Protein AF-A0AAV2PAZ0-F1 (afdb_monomer_lite)

Organism: NCBI:txid488582

Foldseek 3Di:
DDFQAQLPPRHTPVRADDFWKAWLQLGIHGPVCVVVCCQADPPQRDGRTDIDTPDPPPPPPPCPPPNDPVVVVVVVVSVVSSVVVVVVSVVVVVVVVVVVVVVVVVVVVVVVVVVVVVVVVVVVVVVVVVVVVVVVVVVVVVVPDDPDDDDDDDDDDDDDPPDPPPDDPPVVVVVVVPPDPPPPVVVVVVVVVVVVVVVVVPDDPPDRDPSDGDPPDDD

Secondary structure (DSSP, 8-state):
----B-TTT--BTTTSPSPEEEETTS-EE-HHHHTTTTTB-TTT--BS--EEEEPSS-------TTS-HHHHHHHHHHHHHHHHHHHHHHHHHHHHHHHHHHHHHHHHHHHHHHHHHHHHHHHHHHHHHHHHHHHHHHHHHHHTS----------------------SSHHHHHHTT-----HHHHHHHHHHHHHHHHHTT------PPP---------

pLDDT: mean 70.79, std 22.1, range [30.23, 97.56]

Sequence (219 aa):
MDIVICNKCFIPMNRGKRPFNVTQCGHVFCPSCIQQVEEQCFQCKCNNPGHLPLEEPLMPKMISLLTPFSEILELLLNVEISRDNQMKITIQRFRILDNKYEMLKKHYLIGRRNIKILLDKYTILKTVKKKLDEELKQLQQMQKTPQSTSNAPMSSGSISLNSRYSSGNSLLHHLKFFNLNLSNTTDAMIAHAIHQSKETAKVDDSGSPKSIKFFFTSK

Structure (mmCIF, N/CA/C/O backbone):
data_AF-A0AAV2PAZ0-F1
#
_entry.id   AF-A0AAV2PAZ0-F1
#
loop_
_atom_site.group_PDB
_atom_site.id
_atom_site.type_symbol
_atom_site.label_atom_id
_atom_site.label_alt_id
_atom_site.label_comp_id
_atom_site.label_asym_id
_atom_site.label_entity_id
_atom_site.label_seq_id
_atom_site.pdbx_PDB_ins_code
_atom_site.Cartn_x
_atom_site.Cartn_y
_atom_site.Cartn_z
_atom_site.occupancy
_atom_site.B_iso_or_equiv
_atom_site.auth_seq_id
_atom_site.auth_comp_id
_atom_site.auth_asym_id
_atom_site.auth_atom_id
_atom_site.pdbx_PDB_model_num
ATOM 1 N N . MET A 1 1 ? -18.404 -5.311 4.773 1.00 43.91 1 MET A N 1
ATOM 2 C CA . MET A 1 1 ? -17.640 -5.321 6.033 1.00 43.91 1 MET A CA 1
ATOM 3 C C . MET A 1 1 ? -16.292 -4.708 5.756 1.00 43.91 1 MET A C 1
ATOM 5 O O . MET A 1 1 ? -15.597 -5.153 4.847 1.00 43.91 1 MET A O 1
ATOM 9 N N . ASP A 1 2 ? -16.035 -3.611 6.452 1.00 51.50 2 ASP A N 1
ATOM 10 C CA . ASP A 1 2 ? -14.965 -2.666 6.182 1.00 51.50 2 ASP A CA 1
ATOM 11 C C . ASP A 1 2 ? -13.586 -3.313 6.237 1.00 51.50 2 ASP A C 1
ATOM 13 O O . ASP A 1 2 ? -13.326 -4.245 6.998 1.00 51.50 2 ASP A O 1
ATOM 17 N N . ILE A 1 3 ? -12.707 -2.838 5.358 1.00 69.81 3 ILE A N 1
ATOM 18 C CA . ILE A 1 3 ? -11.374 -3.386 5.130 1.00 69.81 3 ILE A CA 1
ATOM 19 C C . ILE A 1 3 ? -10.517 -3.057 6.354 1.00 69.81 3 ILE A C 1
ATOM 21 O O . ILE A 1 3 ? -9.791 -2.068 6.378 1.00 69.81 3 ILE A O 1
ATOM 25 N N . VAL A 1 4 ? -10.603 -3.893 7.384 1.00 76.56 4 VAL A N 1
ATOM 26 C CA . VAL A 1 4 ? -9.684 -3.851 8.517 1.00 76.56 4 VAL A CA 1
ATOM 27 C C . VAL A 1 4 ? -8.280 -4.141 7.983 1.00 76.56 4 VAL A C 1
ATOM 29 O O . VAL A 1 4 ? -8.051 -5.130 7.279 1.00 76.56 4 VAL A O 1
ATOM 32 N N . ILE A 1 5 ? -7.333 -3.253 8.271 1.00 86.25 5 ILE A N 1
ATOM 33 C CA . ILE A 1 5 ? -5.939 -3.363 7.833 1.00 86.25 5 ILE A CA 1
ATOM 34 C C . ILE A 1 5 ? -5.016 -3.439 9.040 1.00 86.25 5 ILE A C 1
ATOM 36 O O . ILE A 1 5 ? -5.312 -2.913 10.103 1.00 86.25 5 ILE A O 1
ATOM 40 N N . CYS A 1 6 ? -3.866 -4.085 8.875 1.00 89.00 6 CYS A N 1
ATOM 41 C CA . CYS A 1 6 ? -2.835 -4.067 9.901 1.00 89.00 6 CYS A CA 1
ATOM 42 C C . CYS A 1 6 ? -2.214 -2.668 9.970 1.00 89.00 6 CYS A C 1
ATOM 44 O O . CYS A 1 6 ? -1.639 -2.195 8.995 1.00 89.00 6 CYS A O 1
ATOM 46 N N . ASN A 1 7 ? -2.229 -2.037 11.134 1.00 88.81 7 ASN A N 1
ATOM 47 C CA . ASN A 1 7 ? -1.677 -0.711 11.371 1.00 88.81 7 ASN A CA 1
ATOM 48 C C . ASN A 1 7 ? -0.138 -0.690 11.321 1.00 88.81 7 ASN A C 1
ATOM 50 O O . ASN A 1 7 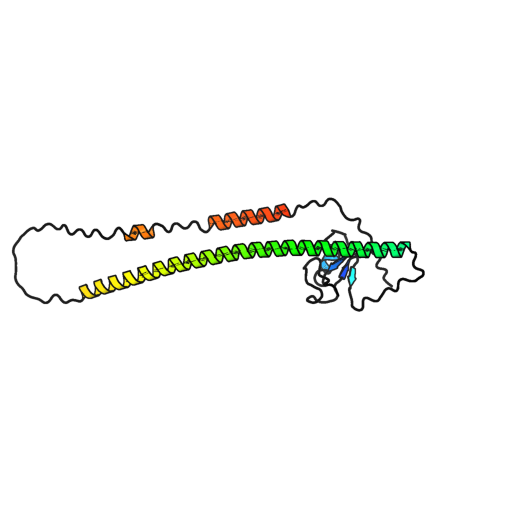? 0.449 0.383 11.385 1.00 88.81 7 ASN A O 1
ATOM 54 N N . LYS A 1 8 ? 0.542 -1.840 11.205 1.00 88.88 8 LYS A N 1
ATOM 55 C CA . LYS A 1 8 ? 2.001 -1.904 11.007 1.00 88.88 8 LYS A CA 1
ATOM 56 C C . LYS A 1 8 ? 2.400 -2.178 9.559 1.00 88.88 8 LYS A C 1
ATOM 58 O O . LYS A 1 8 ? 3.133 -1.401 8.963 1.00 88.88 8 LYS A O 1
ATOM 63 N N . CYS A 1 9 ? 1.965 -3.309 9.005 1.00 88.81 9 CYS A N 1
ATOM 64 C CA . CYS A 1 9 ? 2.371 -3.746 7.663 1.00 88.81 9 CYS A CA 1
ATOM 65 C C . CYS A 1 9 ? 1.321 -3.459 6.582 1.00 88.81 9 CYS A C 1
ATOM 67 O O . CYS A 1 9 ? 1.552 -3.738 5.408 1.00 88.81 9 CYS A O 1
ATOM 69 N N . PHE A 1 10 ? 0.167 -2.907 6.964 1.00 84.62 10 PHE A N 1
ATOM 70 C CA . PHE A 1 10 ? -0.907 -2.488 6.063 1.00 84.62 10 PHE A CA 1
ATOM 71 C C . PHE A 1 10 ? -1.506 -3.608 5.202 1.00 84.62 10 PHE A C 1
ATOM 73 O O . PHE A 1 10 ? -2.179 -3.330 4.200 1.00 84.62 10 PHE A O 1
ATOM 80 N N . ILE A 1 11 ? -1.285 -4.871 5.583 1.00 87.38 11 ILE A N 1
ATOM 81 C CA . ILE A 1 11 ? -1.940 -6.018 4.957 1.00 87.38 11 ILE A CA 1
ATOM 82 C C . ILE A 1 11 ? -3.432 -5.999 5.326 1.00 87.38 11 ILE A C 1
ATOM 84 O O . ILE A 1 11 ? -3.754 -5.850 6.509 1.00 87.38 11 ILE A O 1
ATOM 88 N N . PRO A 1 12 ? -4.347 -6.087 4.347 1.00 84.12 12 PRO A N 1
ATOM 89 C CA . PRO A 1 12 ? -5.774 -6.122 4.629 1.00 84.12 12 PRO A CA 1
ATOM 90 C C . PRO A 1 12 ? -6.197 -7.497 5.148 1.00 84.12 12 PRO A C 1
ATOM 92 O O . PRO A 1 12 ? -5.606 -8.519 4.790 1.00 84.12 12 PRO A O 1
ATOM 95 N N . MET A 1 13 ? -7.244 -7.528 5.968 1.00 78.94 13 MET A N 1
ATOM 96 C CA . MET A 1 13 ? -7.748 -8.741 6.622 1.00 78.94 13 MET A CA 1
ATOM 97 C C . MET A 1 13 ? -8.247 -9.813 5.643 1.00 78.94 13 MET A C 1
ATOM 99 O O . MET A 1 13 ? -8.267 -10.991 5.983 1.00 78.94 13 MET A O 1
ATOM 103 N N . ASN A 1 14 ? -8.592 -9.433 4.408 1.00 75.62 14 ASN A N 1
ATOM 104 C CA . ASN A 1 14 ? -8.953 -10.367 3.335 1.00 75.62 14 ASN A CA 1
ATOM 105 C C . ASN A 1 14 ? -7.746 -11.025 2.637 1.00 75.62 14 ASN A C 1
ATOM 107 O O . ASN A 1 14 ? -7.930 -11.988 1.902 1.00 75.62 14 ASN A O 1
ATOM 111 N N . ARG A 1 15 ? -6.525 -10.510 2.832 1.00 75.94 15 ARG A N 1
ATOM 112 C CA . ARG A 1 15 ? -5.283 -11.086 2.279 1.00 75.94 15 ARG A CA 1
ATOM 113 C C . ARG A 1 15 ? -4.350 -11.639 3.355 1.00 75.94 15 ARG A C 1
ATOM 115 O O . ARG A 1 15 ? -3.465 -12.426 3.041 1.00 75.94 15 ARG A O 1
ATOM 122 N N . GLY A 1 16 ? -4.490 -11.184 4.598 1.00 68.62 16 GLY A N 1
ATOM 123 C CA . GLY A 1 16 ? -3.673 -11.631 5.721 1.00 68.62 16 GLY A CA 1
ATOM 124 C C . GLY A 1 16 ? -4.192 -12.917 6.363 1.00 68.62 16 GLY A C 1
ATOM 125 O O . GLY A 1 16 ? -5.376 -13.235 6.277 1.00 68.62 16 GLY A O 1
ATOM 126 N N . LYS A 1 17 ? -3.304 -13.632 7.066 1.00 77.19 17 LYS A N 1
ATOM 127 C CA . LYS A 1 17 ? -3.717 -14.711 7.974 1.00 77.19 17 LYS A CA 1
ATOM 128 C C . LYS A 1 17 ? -4.596 -14.117 9.081 1.00 77.19 17 LYS A C 1
ATOM 130 O O . LYS A 1 17 ? -4.250 -13.078 9.642 1.00 77.19 17 LYS A O 1
ATOM 135 N N . ARG A 1 18 ? -5.731 -14.755 9.353 1.00 80.56 18 ARG A N 1
ATOM 136 C CA . ARG A 1 18 ? -6.636 -14.434 10.466 1.00 80.56 18 ARG A CA 1
ATOM 137 C C . ARG A 1 18 ? -6.218 -15.208 11.735 1.00 80.56 18 ARG A C 1
ATOM 139 O O . ARG A 1 18 ? -5.515 -16.209 11.590 1.00 80.56 18 ARG A O 1
ATOM 146 N N . PRO A 1 19 ? -6.654 -14.777 12.933 1.00 86.38 19 PRO A N 1
ATOM 147 C CA . PRO A 1 19 ? -7.390 -13.539 13.215 1.00 86.38 19 PRO A CA 1
ATOM 148 C C . PRO A 1 19 ? -6.470 -12.312 13.266 1.00 86.38 19 PRO A C 1
ATOM 150 O O . PRO A 1 19 ? -5.289 -12.403 13.588 1.00 86.38 19 PRO A O 1
ATOM 153 N N . PHE A 1 20 ? -7.002 -11.140 12.924 1.00 89.69 20 PHE A N 1
ATOM 154 C CA . PHE A 1 20 ? -6.314 -9.881 13.238 1.00 89.69 20 PHE A CA 1
ATOM 155 C C . PHE A 1 20 ? -6.550 -9.566 14.712 1.00 89.69 20 PHE A C 1
ATOM 157 O O . PHE A 1 20 ? -7.521 -10.042 15.271 1.00 89.69 20 PHE A O 1
ATOM 164 N N . ASN A 1 21 ? -5.698 -8.773 15.347 1.00 89.56 21 ASN A N 1
ATOM 165 C CA . ASN A 1 21 ? -5.829 -8.425 16.759 1.00 89.56 21 ASN A CA 1
ATOM 166 C C . ASN A 1 21 ? -6.029 -6.923 16.910 1.00 89.56 21 ASN A C 1
ATOM 168 O O . ASN A 1 21 ? -5.275 -6.154 16.316 1.00 89.56 21 ASN A O 1
ATOM 172 N N . VAL A 1 22 ? -7.007 -6.504 17.707 1.00 88.00 22 VAL A N 1
ATOM 173 C CA . VAL A 1 22 ? -7.180 -5.106 18.115 1.00 88.00 22 VAL A CA 1
ATOM 174 C C . VAL A 1 22 ? -6.575 -4.904 19.497 1.00 88.00 22 VAL A C 1
ATOM 176 O O . VAL A 1 22 ? -6.799 -5.702 20.402 1.00 88.00 22 VAL A O 1
ATOM 179 N N . THR A 1 23 ? -5.783 -3.853 19.669 1.00 88.69 23 THR A N 1
ATOM 180 C CA . THR A 1 23 ? -5.206 -3.497 20.966 1.00 88.69 23 THR A CA 1
ATOM 181 C C . THR A 1 23 ? -6.161 -2.663 21.817 1.00 88.69 23 THR A C 1
ATOM 183 O O . THR A 1 23 ? -7.080 -2.030 21.302 1.00 88.69 23 THR A O 1
ATOM 186 N N . GLN A 1 24 ? -5.865 -2.539 23.114 1.00 83.12 24 GLN A N 1
ATOM 187 C CA . GLN A 1 24 ? -6.510 -1.581 24.023 1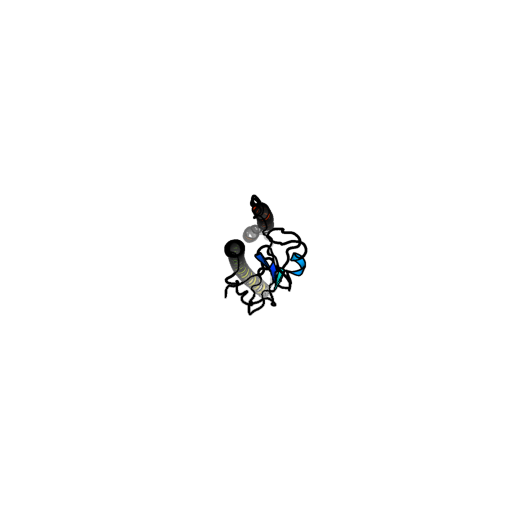.00 83.12 24 GLN A CA 1
ATOM 188 C C . GLN A 1 24 ? -6.336 -0.122 23.591 1.00 83.12 24 GLN A C 1
ATOM 190 O O . GLN A 1 24 ? -6.952 0.760 24.151 1.00 83.12 24 GLN A O 1
ATOM 195 N N . CYS A 1 25 ? -5.471 0.193 22.636 1.00 82.44 25 CYS A N 1
ATOM 196 C CA . CYS A 1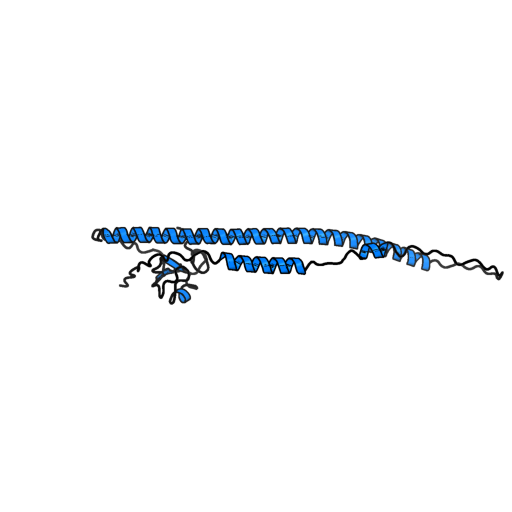 25 ? -5.397 1.547 22.093 1.00 82.44 25 CYS A CA 1
ATOM 197 C C . CYS A 1 25 ? -6.150 1.694 20.762 1.00 82.44 25 CYS A C 1
ATOM 199 O O . CYS A 1 25 ? -5.969 2.695 20.077 1.00 82.44 25 CYS A O 1
ATOM 201 N N . GLY A 1 26 ? -6.965 0.703 20.380 1.00 81.56 26 GLY A N 1
ATOM 202 C CA . GLY A 1 26 ? -7.795 0.727 19.171 1.00 81.56 26 GLY A CA 1
ATOM 203 C C . GLY A 1 26 ? -7.031 0.489 17.862 1.00 81.56 26 GLY A C 1
ATOM 204 O O . GLY A 1 26 ? -7.588 0.658 16.776 1.00 81.56 26 GLY A O 1
ATOM 205 N N . HIS A 1 27 ? -5.756 0.095 17.929 1.00 87.69 27 HIS A N 1
ATOM 206 C CA . HIS A 1 27 ? -4.946 -0.191 16.745 1.00 87.69 27 HIS A CA 1
ATOM 207 C C . HIS A 1 27 ? -5.016 -1.673 16.391 1.00 87.69 27 HIS A C 1
ATOM 209 O O . HIS A 1 27 ? -4.965 -2.533 17.267 1.00 87.69 27 HIS A O 1
ATOM 215 N N . VAL A 1 28 ? -5.114 -1.981 15.099 1.00 90.00 28 VAL A N 1
ATOM 216 C CA . VAL A 1 28 ? -5.283 -3.356 14.627 1.00 90.00 28 VAL A CA 1
ATOM 217 C C . VAL A 1 28 ? -3.976 -3.894 14.053 1.00 90.00 2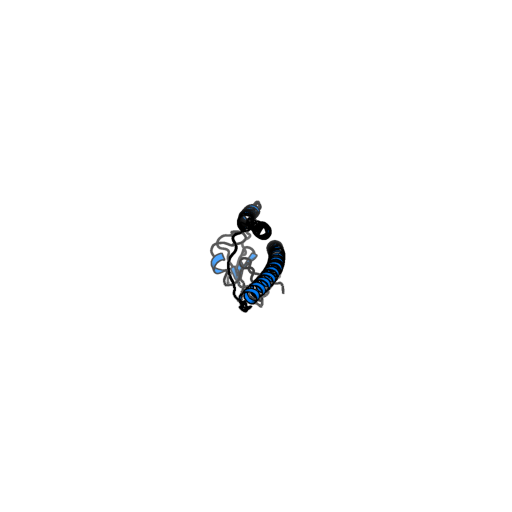8 VAL A C 1
ATOM 219 O O . VAL A 1 28 ? -3.258 -3.187 13.357 1.00 90.00 28 VAL A O 1
ATOM 222 N N . PHE A 1 29 ? -3.642 -5.157 14.299 1.00 91.06 29 PHE A N 1
ATOM 223 C CA . PHE A 1 29 ? -2.425 -5.788 13.792 1.00 91.06 29 PHE A CA 1
ATOM 224 C C . PHE A 1 29 ? -2.703 -7.198 13.272 1.00 91.06 29 PHE A C 1
ATOM 226 O O . PHE A 1 29 ? -3.511 -7.935 13.827 1.00 91.06 29 PHE A O 1
ATOM 233 N N . CYS A 1 30 ? -2.021 -7.597 12.198 1.00 90.88 30 CYS A N 1
ATOM 234 C CA . CYS A 1 30 ? -2.068 -8.982 11.728 1.00 90.88 30 CYS A CA 1
ATOM 235 C C . CYS A 1 30 ? -1.271 -9.910 12.671 1.00 90.88 30 CYS A C 1
ATOM 237 O O . CYS A 1 30 ? -0.428 -9.415 13.432 1.00 90.88 30 CYS A O 1
ATOM 239 N N . PRO A 1 31 ? -1.442 -11.244 12.578 1.00 90.06 31 PRO A N 1
ATOM 240 C CA . PRO A 1 31 ? -0.711 -12.208 13.409 1.00 90.06 31 PRO A CA 1
ATOM 241 C C . PRO A 1 31 ? 0.809 -12.043 13.375 1.00 90.06 31 PRO A C 1
ATOM 243 O O . PRO A 1 31 ? 1.485 -12.207 14.379 1.00 90.06 31 PRO A O 1
ATOM 246 N N . SER A 1 32 ? 1.371 -11.666 12.226 1.00 90.38 32 SER A N 1
ATOM 247 C CA . SER A 1 32 ? 2.819 -11.469 12.094 1.00 90.38 32 SER A CA 1
ATOM 248 C C . SER A 1 32 ? 3.321 -10.193 12.774 1.00 90.38 32 SER A C 1
ATOM 250 O O . SER A 1 32 ? 4.513 -10.051 13.015 1.00 90.38 32 SER A O 1
ATOM 252 N N . CYS A 1 33 ? 2.437 -9.227 13.026 1.00 90.44 33 CYS A N 1
ATOM 253 C CA . CYS A 1 33 ? 2.805 -7.945 13.617 1.00 90.44 33 CYS A CA 1
ATOM 254 C C . CYS A 1 33 ? 2.509 -7.878 15.115 1.00 90.44 33 CYS A C 1
ATOM 256 O O . CYS A 1 33 ? 3.202 -7.123 15.792 1.00 90.44 33 CYS A O 1
ATOM 258 N N . ILE A 1 34 ? 1.529 -8.642 15.621 1.00 89.94 34 ILE A N 1
ATOM 259 C CA . ILE A 1 34 ? 1.081 -8.552 17.019 1.00 89.94 34 ILE A CA 1
ATOM 260 C C . ILE A 1 34 ? 2.174 -8.936 18.022 1.00 89.94 34 ILE A C 1
ATOM 262 O O . ILE A 1 34 ? 2.316 -8.247 19.021 1.00 89.94 34 ILE A O 1
ATOM 266 N N . GLN A 1 35 ? 3.025 -9.918 17.700 1.00 85.00 35 GLN A N 1
ATOM 267 C CA . GLN A 1 35 ? 4.141 -10.330 18.569 1.00 85.00 35 GLN A CA 1
ATOM 268 C C . GLN A 1 35 ? 5.073 -9.167 18.929 1.00 85.00 35 GLN A C 1
ATOM 270 O O . GLN A 1 35 ? 5.626 -9.119 20.014 1.00 85.00 35 GLN A O 1
ATOM 275 N N . GLN A 1 36 ? 5.237 -8.197 18.025 1.00 83.81 36 GLN A N 1
ATOM 276 C CA . GLN A 1 36 ? 6.103 -7.043 18.277 1.00 83.81 36 GLN A CA 1
ATOM 277 C C . GLN A 1 36 ? 5.349 -5.875 18.942 1.00 83.81 36 GLN A C 1
ATOM 279 O O . GLN A 1 36 ? 5.958 -4.874 19.294 1.00 83.81 36 GLN A O 1
ATOM 284 N N . VAL A 1 37 ? 4.020 -5.964 19.051 1.00 83.94 37 VAL A N 1
ATOM 285 C CA . VAL A 1 37 ? 3.159 -4.968 19.709 1.00 83.94 37 VAL A CA 1
ATOM 286 C C . VAL A 1 37 ? 3.021 -5.247 21.202 1.00 83.94 37 VAL A C 1
ATOM 288 O O . VAL A 1 37 ? 2.681 -4.324 21.937 1.00 83.94 37 VAL A O 1
ATOM 291 N N . GLU A 1 38 ? 3.292 -6.481 21.641 1.00 79.62 38 GLU A N 1
ATOM 292 C CA . GLU A 1 38 ? 3.200 -6.896 23.046 1.00 79.62 38 GLU A CA 1
ATOM 293 C C . GLU A 1 38 ? 4.011 -5.999 23.984 1.00 79.62 38 GLU A C 1
ATOM 295 O O . GLU A 1 38 ? 3.568 -5.775 25.101 1.00 79.62 38 GLU A O 1
ATOM 300 N N . GLU A 1 39 ? 5.124 -5.422 23.521 1.00 83.88 39 GLU A N 1
ATOM 301 C CA . GLU A 1 39 ? 5.925 -4.464 24.294 1.00 83.88 39 GLU A CA 1
ATOM 302 C C . GLU A 1 39 ? 5.411 -3.022 24.155 1.00 83.88 39 GLU A C 1
ATOM 304 O O . GLU A 1 39 ? 5.273 -2.280 25.132 1.00 83.88 39 GLU A O 1
ATOM 309 N N . GLN A 1 40 ? 5.126 -2.589 22.924 1.00 87.56 40 GLN A N 1
ATOM 310 C CA . GLN A 1 40 ? 4.693 -1.226 22.645 1.00 87.56 40 GLN A CA 1
ATOM 311 C C . GLN A 1 40 ? 3.897 -1.123 21.342 1.00 87.56 40 GLN A C 1
ATOM 313 O O . GLN A 1 40 ? 4.287 -1.614 20.281 1.00 87.56 40 GLN A O 1
ATOM 318 N N . CYS A 1 41 ? 2.798 -0.370 21.380 1.00 87.75 41 CYS A N 1
ATOM 319 C CA . CYS A 1 41 ? 2.040 -0.048 20.182 1.00 87.75 41 CYS A CA 1
ATOM 320 C C . CYS A 1 41 ? 2.866 0.797 19.198 1.00 87.75 41 CYS A C 1
ATOM 322 O O . CYS A 1 41 ? 3.275 1.915 19.509 1.00 87.75 41 CYS A O 1
ATOM 324 N N . PHE A 1 42 ? 3.013 0.325 17.956 1.00 86.31 42 PHE A N 1
ATOM 325 C CA . PHE A 1 42 ? 3.747 1.056 16.914 1.00 86.31 42 PHE A CA 1
ATOM 326 C C . PHE A 1 42 ? 3.172 2.433 16.584 1.00 86.31 42 PHE A C 1
ATOM 328 O O . PHE A 1 42 ? 3.941 3.312 16.194 1.00 86.31 42 PHE A O 1
ATOM 335 N N . GLN A 1 43 ? 1.857 2.595 16.743 1.00 85.06 43 GLN A N 1
ATOM 336 C CA . GLN A 1 43 ? 1.127 3.799 16.356 1.00 85.06 43 GLN A CA 1
ATOM 337 C C . GLN A 1 43 ? 1.131 4.860 17.458 1.00 85.06 43 GLN A C 1
ATOM 339 O O . GLN A 1 43 ? 1.626 5.955 17.233 1.00 85.06 43 GLN A O 1
ATOM 344 N N . CYS A 1 44 ? 0.643 4.537 18.659 1.00 84.50 44 CYS A N 1
ATOM 345 C CA . CYS A 1 44 ? 0.511 5.519 19.746 1.00 84.50 44 CYS A CA 1
ATOM 346 C C . CYS A 1 44 ? 1.520 5.362 20.887 1.00 84.50 44 CYS A C 1
ATOM 348 O O . CYS A 1 44 ? 1.387 6.035 21.903 1.00 84.50 44 CYS A O 1
ATOM 350 N N . LYS A 1 45 ? 2.481 4.438 20.772 1.00 86.38 45 LYS A N 1
ATOM 351 C CA . LYS A 1 45 ? 3.516 4.186 21.791 1.00 86.38 45 LYS A CA 1
ATOM 352 C C . LYS A 1 45 ? 2.986 3.775 23.171 1.00 86.38 45 LYS A C 1
ATOM 354 O O . LYS A 1 45 ? 3.725 3.795 24.146 1.00 86.38 45 LYS A O 1
ATOM 359 N N . CYS A 1 46 ? 1.723 3.351 23.258 1.00 84.19 46 CYS A N 1
ATOM 360 C CA . CYS A 1 46 ? 1.167 2.745 24.465 1.00 84.19 46 CYS A CA 1
ATOM 361 C C . CYS A 1 46 ? 1.953 1.472 24.814 1.00 84.19 46 CYS A C 1
ATOM 363 O O . CYS A 1 46 ? 2.102 0.605 23.951 1.00 84.19 46 CYS A O 1
ATOM 365 N N . ASN A 1 47 ? 2.462 1.390 26.044 1.00 85.44 47 ASN A N 1
ATOM 366 C CA . ASN A 1 47 ? 3.263 0.265 26.525 1.00 85.44 47 ASN A CA 1
ATOM 367 C C . ASN A 1 47 ? 2.369 -0.907 26.930 1.00 85.44 47 ASN A C 1
ATOM 369 O O . ASN A 1 47 ? 1.320 -0.692 27.540 1.00 85.44 47 ASN A O 1
ATOM 373 N N . ASN A 1 48 ? 2.815 -2.123 26.620 1.00 83.56 48 ASN A N 1
ATOM 374 C CA . ASN A 1 48 ? 2.136 -3.386 26.913 1.00 83.56 48 ASN A CA 1
ATOM 375 C C . ASN A 1 48 ? 0.618 -3.350 26.672 1.00 83.56 48 ASN A C 1
ATOM 377 O O . ASN A 1 48 ? -0.164 -3.647 27.583 1.00 83.56 48 ASN A O 1
ATOM 381 N N . PRO A 1 49 ? 0.162 -2.939 25.474 1.00 85.75 49 PRO A N 1
ATOM 382 C CA . PRO A 1 49 ? -1.258 -2.860 25.213 1.00 85.75 49 PRO A CA 1
ATOM 383 C C . PRO A 1 49 ? -1.841 -4.277 25.185 1.00 85.75 49 PRO A C 1
ATOM 385 O O . PRO A 1 49 ? -1.439 -5.110 24.370 1.00 85.75 49 PRO A O 1
ATOM 388 N N . GLY A 1 50 ? -2.844 -4.539 26.029 1.00 85.06 50 GLY A N 1
ATOM 389 C CA . GLY A 1 50 ? -3.646 -5.755 25.889 1.00 85.06 50 GLY A CA 1
ATOM 390 C C . GLY A 1 50 ? -4.224 -5.843 24.473 1.00 85.06 50 GLY A C 1
ATOM 391 O O . GLY A 1 50 ? -4.450 -4.814 23.826 1.00 85.06 50 GLY A O 1
ATOM 392 N N . HIS A 1 51 ? -4.459 -7.046 23.968 1.00 87.44 51 HIS A N 1
ATOM 393 C CA . HIS A 1 51 ? -5.005 -7.237 22.630 1.00 87.44 51 HIS A CA 1
ATOM 394 C C . HIS A 1 51 ? -6.041 -8.353 22.604 1.00 87.44 51 HIS A C 1
ATOM 396 O O . HIS A 1 51 ? -6.022 -9.252 23.440 1.00 87.44 51 HIS A O 1
ATOM 402 N N . LEU A 1 52 ? -6.956 -8.265 21.644 1.00 87.00 52 LEU A N 1
ATOM 403 C CA . LEU A 1 52 ? -8.041 -9.215 21.458 1.00 87.00 52 LEU A CA 1
ATOM 404 C C . LEU A 1 52 ? -8.115 -9.636 19.986 1.00 87.00 52 LEU A C 1
ATOM 406 O O . LEU A 1 52 ? -8.102 -8.756 19.114 1.00 87.00 52 LEU A O 1
ATOM 410 N N . PRO A 1 53 ? -8.230 -10.942 19.691 1.00 87.44 53 PRO A N 1
ATOM 411 C CA . PRO A 1 53 ? -8.447 -11.408 18.333 1.00 87.44 53 PRO A CA 1
ATOM 412 C C . PRO A 1 53 ? -9.828 -10.975 17.818 1.00 87.44 53 PRO A C 1
ATOM 414 O O . PRO A 1 53 ? -10.857 -11.130 18.471 1.00 87.44 53 PRO A O 1
ATOM 417 N N . LEU A 1 54 ? -9.834 -10.422 16.611 1.00 82.19 54 LEU A N 1
ATOM 418 C CA . LEU A 1 54 ? -10.996 -10.120 15.787 1.00 82.19 54 LEU A CA 1
ATOM 419 C C . LEU A 1 54 ? -11.396 -11.405 15.050 1.00 82.19 54 LEU A C 1
ATOM 421 O O . LEU A 1 54 ? -11.006 -11.625 13.899 1.00 82.19 54 LEU A O 1
ATOM 425 N N . GLU A 1 55 ? -12.120 -12.278 15.743 1.00 74.75 55 GLU A N 1
ATOM 426 C CA . GLU A 1 55 ? -12.726 -13.485 15.170 1.00 74.75 55 GLU A CA 1
ATOM 427 C C . GLU A 1 55 ? -14.173 -13.221 14.730 1.00 74.75 55 GLU A C 1
ATOM 429 O O . GLU A 1 55 ? -14.899 -12.450 15.354 1.00 74.75 55 GLU A O 1
ATOM 434 N N . GLU A 1 56 ? -14.584 -13.847 13.622 1.00 65.19 56 GLU A N 1
ATOM 435 C CA . GLU A 1 56 ? -15.984 -13.897 13.188 1.00 65.19 56 GLU A CA 1
ATOM 436 C C . GLU A 1 56 ? -16.622 -15.203 13.701 1.00 65.19 56 GLU A C 1
ATOM 438 O O . GLU A 1 56 ? -16.003 -16.257 13.550 1.00 65.19 56 GLU A O 1
ATOM 443 N N . PRO A 1 57 ? -17.858 -15.181 14.231 1.00 59.50 57 PRO A N 1
ATOM 444 C CA . PRO A 1 57 ? -18.669 -13.999 14.496 1.00 59.50 57 PRO A CA 1
ATOM 445 C C . PRO A 1 57 ? -18.083 -13.204 15.667 1.00 59.50 57 PRO A C 1
ATOM 447 O O . PRO A 1 57 ? -17.764 -13.774 16.708 1.00 59.50 57 PRO A O 1
ATOM 450 N N . LEU A 1 58 ? -17.985 -11.879 15.511 1.00 60.66 58 LEU A N 1
ATOM 451 C CA . LEU A 1 58 ? -17.755 -10.991 16.648 1.00 60.66 58 LEU A CA 1
ATOM 452 C C . LEU A 1 58 ? -18.973 -11.177 17.547 1.00 60.66 58 LEU A C 1
ATOM 454 O O . LEU A 1 58 ? -20.033 -10.627 17.249 1.00 60.66 58 LEU A O 1
ATOM 458 N N . MET A 1 59 ? -18.857 -12.043 18.557 1.00 50.94 59 MET A N 1
ATOM 459 C CA . MET A 1 59 ? -19.964 -12.381 19.444 1.00 50.94 59 MET A CA 1
ATOM 460 C C . MET A 1 59 ? -20.566 -11.065 19.925 1.00 50.94 59 MET A C 1
ATOM 462 O O . MET A 1 59 ? -19.839 -10.288 20.557 1.00 50.94 59 MET A O 1
ATOM 466 N N . PRO A 1 60 ? -21.840 -10.764 19.604 1.00 54.25 60 PRO A N 1
ATOM 467 C CA . PRO A 1 60 ? -22.462 -9.553 20.090 1.00 54.25 60 PRO A CA 1
ATOM 468 C C . PRO A 1 60 ? -22.363 -9.612 21.607 1.00 54.25 60 PRO A C 1
ATOM 470 O O . PRO A 1 60 ? -23.001 -10.453 22.244 1.00 54.25 60 PRO A O 1
ATOM 473 N N . LYS A 1 61 ? -21.531 -8.755 22.207 1.00 58.97 61 LYS A N 1
ATOM 474 C CA . LYS A 1 61 ? -21.675 -8.472 23.628 1.00 58.97 61 LYS A CA 1
ATOM 475 C C . LYS A 1 61 ? -23.031 -7.798 23.718 1.00 58.97 61 LYS A C 1
ATOM 477 O O . LYS A 1 61 ? -23.146 -6.617 23.405 1.00 58.97 61 LYS A O 1
ATOM 482 N N . MET A 1 62 ? -24.068 -8.577 24.027 1.00 55.94 62 MET A N 1
ATOM 483 C CA . MET A 1 62 ? -25.371 -8.021 24.343 1.00 55.94 62 MET A CA 1
ATOM 484 C C . MET A 1 62 ? -25.132 -7.078 25.511 1.00 55.94 62 MET A C 1
ATOM 486 O O . MET A 1 62 ? -24.813 -7.516 26.617 1.00 55.94 62 MET A O 1
ATOM 490 N N . ILE A 1 63 ? -25.184 -5.780 25.224 1.00 61.31 63 ILE A N 1
ATOM 491 C CA . ILE A 1 63 ? -25.174 -4.760 26.258 1.00 61.31 63 ILE A CA 1
ATOM 492 C C . ILE A 1 63 ? -26.425 -5.053 27.074 1.00 61.31 63 ILE A C 1
ATOM 494 O O . ILE A 1 63 ? -27.530 -5.110 26.527 1.00 61.31 63 ILE A O 1
ATOM 498 N N . SER A 1 64 ? -26.237 -5.355 28.355 1.00 65.75 64 SER A N 1
ATOM 499 C CA . SER A 1 64 ? -27.365 -5.606 29.237 1.00 65.75 64 SER A CA 1
ATOM 500 C C . SER A 1 64 ? -28.233 -4.354 29.257 1.00 65.75 64 SER A C 1
ATOM 502 O O . SER A 1 64 ? -27.717 -3.241 29.328 1.00 65.75 64 SER A O 1
ATOM 504 N N . LEU A 1 65 ? -29.555 -4.515 29.267 1.00 65.56 65 LEU A N 1
ATOM 505 C CA . LEU A 1 65 ? -30.469 -3.393 29.515 1.00 65.56 65 LEU A CA 1
ATOM 506 C C . LEU A 1 65 ? -30.223 -2.738 30.889 1.00 65.56 65 LEU A C 1
ATOM 508 O O . LEU A 1 65 ? -30.695 -1.636 31.139 1.00 65.56 65 LEU A O 1
ATOM 512 N N . LEU A 1 66 ? -29.481 -3.421 31.768 1.00 77.50 66 LEU A N 1
ATOM 513 C CA . LEU A 1 66 ? -29.081 -2.953 33.093 1.00 77.50 66 LEU A CA 1
ATOM 514 C C . LEU A 1 66 ? -27.695 -2.294 33.114 1.00 77.50 66 LEU A C 1
ATOM 516 O O . LEU A 1 66 ? -27.239 -1.888 34.180 1.00 77.50 66 LEU A O 1
ATOM 520 N N . THR A 1 67 ? -26.996 -2.215 31.977 1.00 80.94 67 THR A N 1
ATOM 521 C CA . THR A 1 67 ? -25.708 -1.523 31.902 1.00 80.94 67 THR A CA 1
ATOM 522 C C . THR A 1 67 ? -25.924 -0.030 32.185 1.00 80.94 67 THR A C 1
ATOM 524 O O . THR A 1 67 ? -26.763 0.592 31.526 1.00 80.94 67 THR A O 1
ATOM 527 N N . PRO A 1 68 ? -25.196 0.571 33.147 1.00 86.62 68 PRO A N 1
ATOM 528 C CA . PRO A 1 68 ? -25.306 1.993 33.436 1.00 86.62 68 PRO A CA 1
ATOM 529 C C . PRO A 1 68 ? -25.099 2.842 32.182 1.00 86.62 68 PRO A C 1
ATOM 531 O O . PRO A 1 68 ? -24.199 2.591 31.380 1.00 86.62 68 PRO A O 1
ATOM 534 N N . PHE A 1 69 ? -25.901 3.895 32.030 1.00 82.94 69 PHE A N 1
ATOM 535 C CA . PHE A 1 69 ? -25.844 4.767 30.853 1.00 82.94 69 PHE A CA 1
ATOM 536 C C . PHE A 1 69 ? -24.451 5.379 30.621 1.00 82.94 69 PHE A C 1
ATOM 538 O O . PHE A 1 69 ? -24.035 5.558 29.478 1.00 82.94 69 PHE A O 1
ATOM 545 N N . SER A 1 70 ? -23.697 5.636 31.695 1.00 87.25 70 SER A N 1
ATOM 546 C CA . SER A 1 70 ? -22.309 6.105 31.627 1.00 87.25 70 SER A CA 1
ATOM 547 C C . SER A 1 70 ? -21.385 5.138 30.882 1.00 87.25 70 SER A C 1
ATOM 549 O O . SER A 1 70 ? -20.578 5.583 30.073 1.00 87.25 70 SER A O 1
ATOM 551 N N . GLU A 1 71 ? -21.531 3.829 31.099 1.00 84.06 71 GLU A N 1
ATOM 552 C CA . GLU A 1 71 ? -20.728 2.809 30.411 1.00 84.06 71 GLU A CA 1
ATOM 553 C C . GLU A 1 71 ? -21.099 2.719 28.925 1.00 84.06 71 GLU A C 1
ATOM 555 O O . GLU A 1 71 ? -20.234 2.538 28.068 1.00 84.06 71 GLU A O 1
ATOM 560 N N . ILE A 1 72 ? -22.384 2.899 28.597 1.00 84.00 72 ILE A N 1
ATOM 561 C CA . ILE A 1 72 ? -22.856 2.926 27.205 1.00 84.00 72 ILE A CA 1
ATOM 562 C C . ILE A 1 72 ? -22.264 4.132 26.463 1.00 84.00 72 ILE A C 1
ATOM 564 O O . ILE A 1 72 ? -21.778 3.987 25.340 1.00 84.00 72 ILE A O 1
ATOM 568 N N . LEU A 1 73 ? -22.267 5.315 27.086 1.00 87.00 73 LEU A N 1
ATOM 569 C CA . LEU A 1 73 ? -21.659 6.516 26.508 1.00 87.00 73 LEU A CA 1
ATOM 570 C C . LEU A 1 73 ? -20.149 6.356 26.302 1.00 87.00 73 LEU A C 1
ATOM 572 O O . LEU A 1 73 ? -19.635 6.737 25.251 1.00 87.00 73 LEU A O 1
ATOM 576 N N . GLU A 1 74 ? -19.445 5.773 27.272 1.00 86.19 74 GLU A N 1
ATOM 577 C CA . GLU A 1 74 ? -18.011 5.502 27.155 1.00 86.19 74 GLU A CA 1
ATOM 578 C C . GLU A 1 74 ? -17.713 4.540 25.997 1.00 86.19 74 GLU A C 1
ATOM 580 O O . GLU A 1 74 ? -16.800 4.778 25.203 1.00 86.19 74 GLU A O 1
ATOM 585 N N . LEU A 1 75 ? -18.523 3.488 25.837 1.00 83.25 75 LEU A N 1
ATOM 586 C CA . LEU A 1 75 ? -18.399 2.563 24.714 1.00 83.25 75 LEU A CA 1
ATOM 587 C C . LEU A 1 75 ? -18.576 3.276 23.367 1.00 83.25 75 LEU A C 1
ATOM 589 O O . LEU A 1 75 ? -17.754 3.091 22.469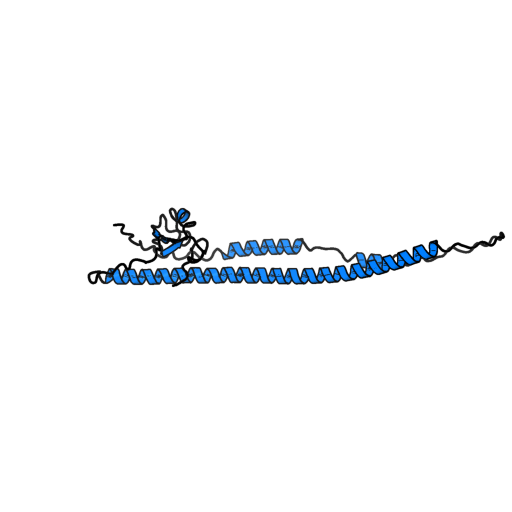 1.00 83.25 75 LEU A O 1
ATOM 593 N N . LEU A 1 76 ? -19.620 4.098 23.224 1.00 84.12 76 LEU A N 1
ATOM 594 C CA . LEU A 1 76 ? -19.879 4.852 21.993 1.00 84.12 76 LEU A CA 1
ATOM 595 C C . LEU A 1 76 ? -18.736 5.820 21.667 1.00 84.12 76 LEU A C 1
ATOM 597 O O . LEU A 1 76 ? -18.296 5.888 20.519 1.00 84.12 76 LEU A O 1
ATOM 601 N N . LEU A 1 77 ? -18.209 6.514 22.678 1.00 87.06 77 LEU A N 1
ATOM 602 C CA . LEU A 1 77 ? -17.065 7.408 22.516 1.00 87.06 77 LEU A CA 1
ATOM 603 C C . LEU A 1 77 ? -15.824 6.644 22.028 1.00 87.06 77 LEU A C 1
ATOM 605 O O . LEU A 1 77 ? -15.139 7.090 21.109 1.00 87.06 77 LEU A O 1
ATOM 609 N N . ASN A 1 78 ? -15.559 5.466 22.593 1.00 78.94 78 ASN A N 1
ATOM 610 C CA . ASN A 1 78 ? -14.429 4.626 22.196 1.00 78.94 78 ASN A CA 1
ATOM 611 C C . ASN A 1 78 ? -14.562 4.091 20.761 1.00 78.94 78 ASN A C 1
ATOM 613 O O . ASN A 1 78 ? -13.554 3.979 20.054 1.00 78.94 78 ASN A O 1
ATOM 617 N N . VAL A 1 79 ? -15.784 3.782 20.309 1.00 81.88 79 VAL A N 1
ATOM 618 C CA . VAL A 1 79 ? -16.055 3.403 18.912 1.00 81.88 79 VAL A CA 1
ATOM 619 C C . VAL A 1 79 ? -15.728 4.559 17.970 1.00 81.88 79 VAL A C 1
ATOM 621 O O . VAL A 1 79 ? -15.020 4.342 16.983 1.00 81.88 79 VAL A O 1
ATOM 624 N N . GLU A 1 80 ? -16.161 5.781 18.289 1.00 83.56 80 GLU A N 1
ATOM 625 C CA . GLU A 1 80 ? -15.891 6.949 17.441 1.00 83.56 80 GLU A CA 1
ATOM 626 C C . GLU A 1 80 ? -14.393 7.278 17.388 1.00 83.56 80 GLU A C 1
ATOM 628 O O . GLU A 1 80 ? -13.830 7.426 16.305 1.00 83.56 80 GLU A O 1
ATOM 633 N N . ILE A 1 81 ? -13.698 7.264 18.532 1.00 82.75 81 ILE A N 1
ATOM 634 C CA . ILE A 1 81 ? -12.238 7.462 18.585 1.00 82.75 81 ILE A CA 1
ATOM 635 C C . ILE A 1 81 ? -11.510 6.409 17.739 1.00 82.75 81 ILE A C 1
ATOM 637 O O . ILE A 1 81 ? -10.569 6.721 17.002 1.00 82.75 81 ILE A O 1
ATOM 641 N N . SER A 1 82 ? -11.938 5.148 17.830 1.00 78.25 82 SER A N 1
ATOM 642 C CA . SER A 1 82 ? -11.342 4.057 17.053 1.00 78.25 82 SER A CA 1
ATOM 643 C C . SER A 1 82 ? -11.548 4.271 15.554 1.00 78.25 82 SER A C 1
ATOM 645 O O . SER A 1 82 ? -10.608 4.110 14.772 1.00 78.25 82 SER A O 1
ATOM 647 N N . ARG A 1 83 ? -12.753 4.684 15.149 1.00 80.31 83 ARG A N 1
ATOM 648 C CA . ARG A 1 83 ? -13.087 5.009 13.760 1.00 80.31 83 ARG A CA 1
ATOM 649 C C . ARG A 1 83 ? -12.238 6.165 13.227 1.00 80.31 83 ARG A C 1
ATOM 651 O O . ARG A 1 83 ? -11.658 6.039 12.147 1.00 80.31 83 ARG A O 1
ATOM 658 N N . ASP A 1 84 ? -12.090 7.237 13.998 1.00 83.69 84 ASP A N 1
ATOM 659 C CA . ASP A 1 84 ? -11.258 8.389 13.640 1.00 83.69 84 ASP A CA 1
ATOM 660 C C . ASP A 1 84 ? -9.788 8.010 13.461 1.00 83.69 84 ASP A C 1
ATOM 662 O O . ASP A 1 84 ? -9.135 8.425 12.498 1.00 83.69 84 ASP A O 1
ATOM 666 N N . ASN A 1 85 ? -9.253 7.179 14.356 1.00 79.12 85 ASN A N 1
ATOM 667 C CA . ASN A 1 85 ? -7.878 6.698 14.252 1.00 79.12 85 ASN A CA 1
ATOM 668 C C . ASN A 1 85 ? -7.671 5.854 12.987 1.00 79.12 85 ASN A C 1
ATOM 670 O O . ASN A 1 85 ? -6.680 6.037 12.274 1.00 79.12 85 ASN A O 1
ATOM 674 N N . GLN A 1 86 ? -8.623 4.979 12.653 1.00 77.38 86 GLN A N 1
ATOM 675 C CA . GLN A 1 86 ? -8.575 4.198 11.414 1.00 77.38 86 GLN A CA 1
ATOM 676 C C . GLN A 1 86 ? -8.650 5.094 10.167 1.00 77.38 86 GLN A C 1
ATOM 678 O O . GLN A 1 86 ? -7.910 4.876 9.199 1.00 77.38 86 GLN A O 1
ATOM 683 N N . MET A 1 87 ? -9.469 6.149 10.197 1.00 84.12 87 MET A N 1
ATOM 684 C CA . MET A 1 87 ? -9.543 7.135 9.117 1.00 84.12 87 MET A CA 1
ATOM 685 C C . MET A 1 87 ? -8.212 7.878 8.936 1.00 84.12 87 MET A C 1
ATOM 687 O O . MET A 1 87 ? -7.699 7.958 7.817 1.00 84.12 87 MET A O 1
ATOM 691 N N . LYS A 1 88 ? -7.595 8.362 10.023 1.00 85.00 88 LYS A N 1
ATOM 692 C CA . LYS A 1 88 ? -6.292 9.055 9.982 1.00 85.00 88 LYS A CA 1
ATOM 693 C C . LYS A 1 88 ? -5.204 8.191 9.344 1.00 85.00 88 LYS A C 1
ATOM 695 O O . LYS A 1 88 ? -4.497 8.651 8.445 1.00 85.00 88 LYS A O 1
ATOM 700 N N . ILE A 1 89 ? -5.114 6.926 9.752 1.00 81.69 89 ILE A N 1
ATOM 701 C CA . ILE A 1 89 ? -4.145 5.964 9.206 1.00 81.69 89 ILE A CA 1
ATOM 702 C C . ILE A 1 89 ? -4.400 5.721 7.715 1.00 81.69 89 ILE A C 1
ATOM 704 O O . ILE A 1 89 ? -3.464 5.681 6.912 1.00 81.69 89 ILE A O 1
ATOM 708 N N . THR A 1 90 ? -5.670 5.612 7.324 1.00 81.00 90 THR A N 1
ATOM 709 C CA . THR A 1 90 ? -6.067 5.433 5.925 1.00 81.00 90 THR A CA 1
ATOM 710 C C . THR A 1 90 ? -5.658 6.633 5.067 1.00 81.00 90 THR A C 1
ATOM 712 O O . THR A 1 90 ? -5.017 6.454 4.029 1.00 81.00 90 THR A O 1
ATOM 715 N N . ILE A 1 91 ? -5.936 7.859 5.520 1.00 87.81 91 ILE A N 1
ATOM 716 C CA . ILE A 1 91 ? -5.546 9.096 4.823 1.00 87.81 91 ILE A CA 1
ATOM 717 C C . ILE A 1 91 ? -4.023 9.197 4.694 1.00 87.81 91 ILE A C 1
ATOM 719 O O . ILE A 1 91 ? -3.509 9.498 3.613 1.00 87.81 91 ILE A O 1
ATOM 723 N N . GLN A 1 92 ? -3.278 8.911 5.766 1.00 86.38 92 GLN A N 1
ATOM 724 C CA . GLN A 1 92 ? -1.815 8.921 5.727 1.00 86.38 92 GLN A CA 1
ATOM 725 C C . GLN A 1 92 ? -1.279 7.927 4.688 1.00 86.38 92 GLN A C 1
ATOM 727 O O . GLN A 1 92 ? -0.355 8.247 3.938 1.00 86.38 92 GLN A O 1
ATOM 732 N N . ARG A 1 93 ? -1.893 6.744 4.575 1.00 81.75 93 ARG A N 1
ATOM 733 C CA . ARG A 1 93 ? -1.521 5.747 3.566 1.00 81.75 93 ARG A CA 1
ATOM 734 C C . ARG A 1 93 ? -1.773 6.240 2.145 1.00 81.75 93 ARG A C 1
ATOM 736 O O . ARG A 1 93 ? -0.908 6.040 1.294 1.00 81.75 93 ARG A O 1
ATOM 743 N N . PHE A 1 94 ? -2.913 6.884 1.891 1.00 89.94 94 PHE A N 1
ATOM 744 C CA . PHE A 1 94 ? -3.195 7.476 0.581 1.00 89.94 94 PHE A CA 1
ATOM 745 C C . PHE A 1 94 ? -2.129 8.499 0.196 1.00 89.94 94 PHE A C 1
ATOM 747 O O . PHE A 1 94 ? -1.593 8.411 -0.903 1.00 89.94 94 PHE A O 1
ATOM 754 N N . ARG A 1 95 ? -1.721 9.374 1.123 1.00 93.62 95 ARG A N 1
ATOM 755 C CA . ARG A 1 95 ? -0.633 10.338 0.882 1.00 93.62 95 ARG A CA 1
ATOM 756 C C . ARG A 1 95 ? 0.699 9.655 0.556 1.00 93.62 95 ARG A C 1
ATOM 758 O O . ARG A 1 95 ? 1.383 10.049 -0.382 1.00 93.62 95 ARG A O 1
ATOM 765 N N . ILE A 1 96 ? 1.072 8.607 1.298 1.00 89.62 96 ILE A N 1
ATOM 766 C CA . ILE A 1 96 ? 2.310 7.848 1.037 1.00 89.62 96 ILE A CA 1
ATOM 767 C C . ILE A 1 96 ? 2.258 7.163 -0.338 1.00 89.62 96 ILE A C 1
ATOM 769 O O . ILE A 1 96 ? 3.261 7.145 -1.053 1.00 89.62 96 ILE A O 1
ATOM 773 N N . LEU A 1 97 ? 1.118 6.572 -0.703 1.00 91.81 97 LEU A N 1
ATOM 774 C CA . LEU A 1 97 ? 0.937 5.916 -1.999 1.00 91.81 97 LEU A CA 1
ATOM 775 C C . LEU A 1 97 ? 0.979 6.915 -3.154 1.00 91.81 97 LEU A C 1
ATOM 777 O O . LEU A 1 97 ? 1.648 6.638 -4.146 1.00 91.81 97 LEU A O 1
ATOM 781 N N . ASP A 1 98 ? 0.332 8.066 -2.999 1.00 95.38 98 ASP A N 1
ATOM 782 C CA . ASP A 1 98 ? 0.331 9.139 -3.991 1.00 95.38 98 ASP A CA 1
ATOM 783 C C . ASP A 1 98 ? 1.756 9.659 -4.241 1.00 95.38 98 ASP A C 1
ATOM 785 O O . ASP A 1 98 ? 2.230 9.695 -5.376 1.00 95.38 98 ASP A O 1
ATOM 789 N N . ASN A 1 99 ? 2.523 9.881 -3.168 1.00 95.94 99 ASN A N 1
ATOM 790 C CA . ASN A 1 99 ? 3.937 10.250 -3.267 1.00 95.94 99 ASN A CA 1
ATOM 791 C C . ASN A 1 99 ? 4.779 9.187 -3.993 1.00 95.94 99 ASN A C 1
ATOM 793 O O . ASN A 1 99 ? 5.608 9.519 -4.845 1.00 95.94 99 ASN A O 1
ATOM 797 N N . LYS A 1 100 ? 4.579 7.897 -3.680 1.00 95.19 100 LYS A N 1
ATOM 798 C CA . LYS A 1 100 ? 5.280 6.795 -4.364 1.00 95.19 100 LYS A CA 1
ATOM 799 C C . LYS A 1 100 ? 4.924 6.738 -5.846 1.00 95.19 100 LYS A C 1
ATOM 801 O O . LYS A 1 100 ? 5.809 6.518 -6.673 1.00 95.19 100 LYS A O 1
ATOM 806 N N . TYR A 1 101 ? 3.650 6.930 -6.173 1.00 97.31 101 TYR A N 1
ATOM 807 C CA . TYR A 1 101 ? 3.170 6.955 -7.545 1.00 97.31 101 TYR A CA 1
ATOM 808 C C . TYR A 1 101 ? 3.780 8.121 -8.327 1.00 97.31 101 TYR A C 1
ATOM 810 O O . TYR A 1 101 ? 4.352 7.902 -9.395 1.00 97.31 101 TYR A O 1
ATOM 818 N N . GLU A 1 102 ? 3.758 9.337 -7.779 1.00 97.50 102 GLU A N 1
ATOM 819 C CA . GLU A 1 102 ? 4.340 10.510 -8.435 1.00 97.50 102 GLU A CA 1
ATOM 820 C C . GLU A 1 102 ? 5.861 10.382 -8.617 1.00 97.50 102 GLU A C 1
ATOM 822 O O . GLU A 1 102 ? 6.398 10.747 -9.667 1.00 97.50 102 GLU A O 1
ATOM 827 N N . MET A 1 103 ? 6.572 9.783 -7.657 1.00 96.69 103 MET A N 1
ATOM 828 C CA . MET A 1 103 ? 7.995 9.464 -7.815 1.00 96.69 103 MET A CA 1
ATOM 829 C C . MET A 1 103 ? 8.231 8.458 -8.951 1.00 96.69 103 MET A C 1
ATOM 831 O O . MET A 1 103 ? 9.064 8.692 -9.831 1.00 96.69 103 MET A O 1
ATOM 835 N N . LEU A 1 104 ? 7.473 7.358 -8.976 1.00 97.56 104 LEU A N 1
ATOM 836 C CA . LEU A 1 104 ? 7.592 6.333 -10.014 1.00 97.56 104 LEU A CA 1
ATOM 837 C C . LEU A 1 104 ? 7.277 6.898 -11.404 1.00 97.56 104 LEU A C 1
ATOM 839 O O . LEU A 1 104 ? 7.990 6.623 -12.367 1.00 97.56 104 LEU A O 1
ATOM 843 N N . LYS A 1 105 ? 6.250 7.741 -11.504 1.00 97.25 105 LYS A N 1
ATOM 844 C CA . LYS A 1 105 ? 5.866 8.449 -12.726 1.00 97.25 105 LYS A CA 1
ATOM 845 C C . LYS A 1 105 ? 6.991 9.351 -13.230 1.00 97.25 105 LYS A C 1
ATOM 847 O O . LYS A 1 105 ? 7.310 9.311 -14.419 1.00 97.25 105 LYS A O 1
ATOM 852 N N . LYS A 1 106 ? 7.655 10.109 -12.347 1.00 97.19 106 LYS A N 1
ATOM 853 C CA . LYS A 1 106 ? 8.843 10.906 -12.709 1.00 97.19 106 LYS A CA 1
ATOM 854 C C . LYS A 1 106 ? 9.964 10.020 -13.257 1.00 97.19 106 LYS A C 1
ATOM 856 O O . LYS A 1 106 ? 10.498 10.317 -14.326 1.00 97.19 106 LYS A O 1
ATOM 861 N N . HIS A 1 107 ? 10.280 8.916 -12.580 1.00 94.94 107 HIS A N 1
ATOM 862 C CA . HIS A 1 107 ? 11.318 7.977 -13.024 1.00 94.94 107 HIS A CA 1
ATOM 863 C C . HIS A 1 107 ? 10.986 7.354 -14.381 1.00 94.94 107 HIS A C 1
ATOM 865 O O . HIS A 1 107 ? 11.842 7.302 -15.263 1.00 94.94 107 HIS A O 1
ATOM 871 N N . TYR A 1 108 ? 9.733 6.948 -14.584 1.00 97.50 108 TYR A N 1
ATOM 872 C CA . TYR A 1 108 ? 9.259 6.419 -15.857 1.00 97.50 108 TYR A CA 1
ATOM 873 C C . TYR A 1 108 ? 9.434 7.434 -16.993 1.00 97.50 108 TYR A C 1
ATOM 875 O O . TYR A 1 108 ? 9.953 7.093 -18.057 1.00 97.50 108 TYR A O 1
ATOM 883 N N . LEU A 1 109 ? 9.057 8.699 -16.771 1.00 97.44 109 LEU A N 1
ATOM 884 C CA . LEU A 1 109 ? 9.213 9.755 -17.774 1.00 97.44 109 LEU A CA 1
ATOM 885 C C . LEU A 1 109 ? 10.685 10.014 -18.120 1.00 97.44 109 LEU A C 1
ATOM 887 O O . LEU A 1 109 ? 11.008 10.199 -19.294 1.00 97.44 109 LEU A O 1
ATOM 891 N N . ILE A 1 110 ? 11.580 9.996 -17.127 1.00 96.81 110 ILE A N 1
ATOM 892 C CA . ILE A 1 110 ? 13.029 10.113 -17.345 1.00 96.81 110 ILE A CA 1
ATOM 893 C C . ILE A 1 110 ? 13.543 8.919 -18.157 1.00 96.81 110 ILE A C 1
ATOM 895 O O . ILE A 1 110 ? 14.178 9.114 -19.192 1.00 96.81 110 ILE A O 1
ATOM 899 N N . GLY A 1 111 ? 13.210 7.691 -17.749 1.00 96.56 111 GLY A N 1
ATOM 900 C CA . GLY A 1 111 ? 13.606 6.472 -18.457 1.00 96.56 111 GLY A CA 1
ATOM 901 C C . GLY A 1 111 ? 13.137 6.469 -19.912 1.00 96.56 111 GLY A C 1
ATOM 902 O O . GLY A 1 111 ? 13.922 6.207 -20.823 1.00 96.56 111 GLY A O 1
ATOM 903 N N . ARG A 1 112 ? 11.885 6.873 -20.156 1.00 96.75 112 ARG A N 1
ATOM 904 C CA . ARG A 1 112 ? 11.324 7.015 -21.505 1.00 96.75 112 ARG A CA 1
ATOM 905 C C . ARG A 1 112 ? 12.111 8.011 -22.362 1.00 96.75 112 ARG A C 1
ATOM 907 O O . ARG A 1 112 ? 12.371 7.727 -23.531 1.00 96.75 112 ARG A O 1
ATOM 914 N N . ARG A 1 113 ? 12.502 9.166 -21.809 1.00 97.31 113 ARG A N 1
ATOM 915 C CA . ARG A 1 113 ? 13.336 10.154 -22.523 1.00 97.31 113 ARG A CA 1
ATOM 916 C C . ARG A 1 113 ? 14.724 9.595 -22.829 1.00 97.31 113 ARG A C 1
ATOM 918 O O . ARG A 1 113 ? 15.191 9.741 -23.955 1.00 97.31 113 ARG A O 1
ATOM 925 N N . ASN A 1 114 ? 15.345 8.914 -21.869 1.00 96.00 114 ASN A N 1
ATOM 926 C CA . ASN A 1 114 ? 16.672 8.325 -22.042 1.00 96.00 114 ASN A CA 1
ATOM 927 C C . ASN A 1 114 ? 16.684 7.262 -23.144 1.00 96.00 114 ASN A C 1
ATOM 929 O O . ASN A 1 114 ? 17.573 7.284 -23.990 1.00 96.00 114 ASN A O 1
ATOM 933 N N . ILE A 1 115 ? 15.672 6.388 -23.189 1.00 97.38 115 ILE A N 1
ATOM 934 C CA . ILE A 1 115 ? 15.521 5.388 -24.257 1.00 97.38 115 ILE A CA 1
ATOM 935 C C . ILE A 1 115 ? 15.397 6.066 -25.624 1.00 97.38 115 ILE A C 1
ATOM 937 O O . ILE A 1 115 ? 16.057 5.641 -26.570 1.00 97.38 115 ILE A O 1
ATOM 941 N N . LYS A 1 116 ? 14.606 7.144 -25.731 1.00 96.94 116 LYS A N 1
ATOM 942 C CA . LYS A 1 116 ? 14.475 7.907 -26.981 1.00 96.94 116 LYS A CA 1
ATOM 943 C C . LYS A 1 116 ? 15.829 8.453 -27.447 1.00 96.94 116 LYS A C 1
ATOM 945 O O . LYS A 1 116 ? 16.223 8.212 -28.581 1.00 96.94 116 LYS A O 1
ATOM 950 N N . ILE A 1 117 ? 16.571 9.105 -26.550 1.00 96.31 117 ILE A N 1
ATOM 951 C CA . ILE A 1 117 ?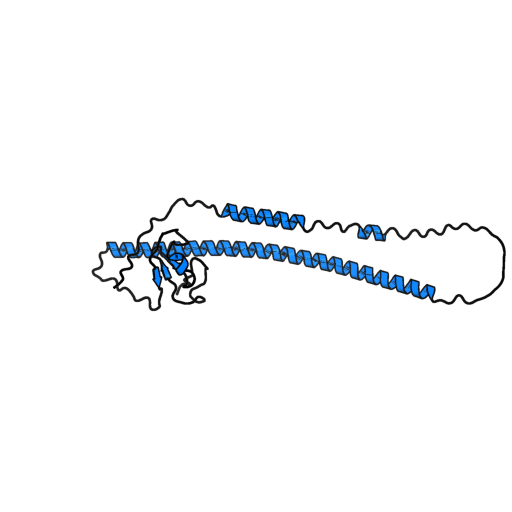 17.912 9.632 -26.851 1.00 96.31 117 ILE A CA 1
ATOM 952 C C . ILE A 1 117 ? 18.859 8.506 -27.289 1.00 96.31 117 ILE A C 1
ATOM 954 O O . ILE A 1 117 ? 19.654 8.683 -28.213 1.00 96.31 117 ILE A O 1
ATOM 958 N N . LEU A 1 118 ? 18.796 7.343 -26.634 1.00 96.94 118 LEU A N 1
ATOM 959 C CA . LEU A 1 118 ? 19.633 6.195 -26.977 1.00 96.94 118 LEU A CA 1
ATOM 960 C C . LEU A 1 118 ? 19.311 5.657 -28.378 1.00 96.94 118 LEU A C 1
ATOM 962 O O . LEU A 1 118 ? 20.224 5.330 -29.135 1.00 96.94 118 LEU A O 1
ATOM 966 N N . LEU A 1 119 ? 18.024 5.598 -28.727 1.00 97.44 119 LEU A N 1
ATOM 967 C CA . LEU A 1 119 ? 17.549 5.152 -30.034 1.00 97.44 119 LEU A CA 1
ATOM 968 C C . LEU A 1 119 ? 17.997 6.103 -31.152 1.00 97.44 119 LEU A C 1
ATOM 970 O O . LEU A 1 119 ? 18.466 5.647 -32.199 1.00 97.44 119 LEU A O 1
ATOM 974 N N . ASP A 1 120 ? 17.921 7.412 -30.911 1.00 95.88 120 ASP A N 1
ATOM 975 C CA . ASP A 1 120 ? 18.392 8.429 -31.854 1.00 95.88 120 ASP A CA 1
ATOM 976 C C . ASP A 1 120 ? 19.906 8.275 -32.094 1.00 95.88 120 ASP A C 1
ATOM 978 O O . ASP A 1 120 ? 20.359 8.186 -33.239 1.00 95.88 120 ASP A O 1
ATOM 982 N N . LYS A 1 121 ? 20.696 8.119 -31.019 1.00 94.00 121 LYS A N 1
ATOM 983 C CA . LYS A 1 121 ? 22.146 7.858 -31.103 1.00 94.00 121 LYS A CA 1
ATOM 984 C C . LYS A 1 121 ? 22.464 6.570 -31.863 1.00 94.00 121 LYS A C 1
ATOM 986 O O . LYS A 1 121 ? 23.349 6.568 -32.719 1.00 94.00 121 LYS A O 1
ATOM 991 N N . TYR A 1 122 ? 21.747 5.486 -31.574 1.00 96.50 122 TYR A N 1
ATOM 992 C CA . TYR A 1 122 ? 21.914 4.210 -32.268 1.00 96.50 122 TYR A CA 1
ATOM 993 C C . TYR A 1 122 ? 21.646 4.348 -33.771 1.00 96.50 122 TYR A C 1
ATOM 995 O O . TYR A 1 122 ? 22.412 3.837 -34.586 1.00 96.50 122 TYR A O 1
ATOM 1003 N N . THR A 1 123 ? 20.600 5.081 -34.151 1.00 97.06 123 THR A N 1
ATOM 1004 C CA . THR A 1 123 ? 20.230 5.302 -35.556 1.00 97.06 123 THR A CA 1
ATOM 1005 C C . THR A 1 123 ? 21.309 6.082 -36.309 1.00 97.06 123 THR A C 1
ATOM 1007 O O . THR A 1 123 ? 21.675 5.718 -37.433 1.00 97.06 123 THR A O 1
ATOM 1010 N N . ILE A 1 124 ? 21.884 7.107 -35.670 1.00 96.19 124 ILE A N 1
ATOM 1011 C CA . ILE A 1 124 ? 23.017 7.865 -36.217 1.00 96.19 124 ILE A CA 1
ATOM 1012 C C . ILE A 1 124 ? 24.226 6.942 -36.410 1.00 96.19 124 ILE A C 1
ATOM 1014 O O . ILE A 1 124 ? 24.759 6.855 -37.515 1.00 96.19 124 ILE A O 1
ATOM 1018 N N . LEU A 1 125 ? 24.625 6.201 -35.371 1.00 96.00 125 LEU A N 1
ATOM 1019 C CA . LEU A 1 125 ? 25.773 5.289 -35.432 1.00 96.00 125 LEU A CA 1
ATOM 1020 C C . LEU A 1 125 ? 25.595 4.196 -36.487 1.00 96.00 125 LEU A C 1
ATOM 1022 O O . LEU A 1 125 ? 26.531 3.888 -37.220 1.00 96.00 125 LEU A O 1
ATOM 1026 N N . LYS A 1 126 ? 24.387 3.643 -36.617 1.00 96.69 126 LYS A N 1
ATOM 1027 C CA . LYS A 1 126 ? 24.049 2.660 -37.651 1.00 96.69 126 LYS A CA 1
ATOM 1028 C C . LYS A 1 126 ? 24.239 3.234 -39.056 1.00 96.69 126 LYS A C 1
ATOM 1030 O O . LYS A 1 126 ? 24.761 2.547 -39.931 1.00 96.69 126 LYS A O 1
ATOM 1035 N N . THR A 1 127 ? 23.850 4.491 -39.259 1.00 96.50 127 THR A N 1
ATOM 1036 C CA . THR A 1 127 ? 24.019 5.188 -40.540 1.00 96.50 127 THR A CA 1
ATOM 1037 C C . THR A 1 127 ? 25.493 5.456 -40.840 1.00 96.50 127 THR A C 1
ATOM 1039 O O . THR A 1 127 ? 25.942 5.199 -41.953 1.00 96.50 127 THR A O 1
ATOM 1042 N N . VAL A 1 128 ? 26.263 5.916 -39.847 1.00 95.94 128 VAL A N 1
ATOM 1043 C CA . VAL A 1 128 ? 27.714 6.139 -39.980 1.00 95.94 128 VAL A CA 1
ATOM 1044 C C . VAL A 1 128 ? 28.440 4.834 -40.300 1.00 95.94 128 VAL A C 1
ATOM 1046 O O . VAL A 1 128 ? 29.229 4.795 -41.239 1.00 95.94 128 VAL A O 1
ATOM 1049 N N . LYS A 1 129 ? 28.124 3.748 -39.585 1.00 95.69 129 LYS A N 1
ATOM 1050 C CA . LYS A 1 129 ? 28.697 2.424 -39.848 1.00 95.69 129 LYS A CA 1
ATOM 1051 C C . LYS A 1 129 ? 28.428 1.973 -41.284 1.00 95.69 129 LYS A C 1
ATOM 1053 O O . LYS A 1 129 ? 29.351 1.544 -41.961 1.00 95.69 129 LYS A O 1
ATOM 1058 N N . LYS A 1 130 ? 27.187 2.116 -41.764 1.00 96.44 130 LYS A N 1
ATOM 1059 C CA . LYS A 1 130 ? 26.825 1.739 -43.137 1.00 96.44 130 LYS A CA 1
ATOM 1060 C C . LYS A 1 130 ? 27.660 2.497 -44.178 1.00 96.44 130 LYS A C 1
ATOM 1062 O O . LYS A 1 130 ? 28.138 1.874 -45.117 1.00 96.44 130 LYS A O 1
ATOM 1067 N N . LYS A 1 131 ? 27.862 3.806 -43.990 1.00 95.56 131 LYS A N 1
ATOM 1068 C CA . LYS A 1 131 ? 28.702 4.623 -44.884 1.00 95.56 131 LYS A CA 1
ATOM 1069 C C . LYS A 1 131 ? 30.161 4.162 -44.879 1.00 95.56 131 LYS A C 1
ATOM 1071 O O . LYS A 1 131 ? 30.732 3.969 -45.943 1.00 95.56 131 LYS A O 1
ATOM 1076 N N . LEU A 1 132 ? 30.731 3.913 -43.699 1.00 94.44 132 LEU A N 1
ATOM 1077 C CA . LEU A 1 132 ? 32.101 3.403 -43.569 1.00 94.44 132 LEU A CA 1
ATOM 1078 C C . LEU A 1 132 ? 32.271 2.026 -44.228 1.00 94.44 132 LEU A C 1
ATOM 1080 O O . LEU A 1 132 ? 33.264 1.788 -44.909 1.00 94.44 132 LEU A O 1
ATOM 1084 N N . ASP A 1 133 ? 31.295 1.129 -44.064 1.00 94.56 133 ASP A N 1
ATOM 1085 C CA . ASP A 1 133 ? 31.311 -0.191 -44.702 1.00 94.56 133 ASP A CA 1
ATOM 1086 C C . ASP A 1 133 ? 31.243 -0.080 -46.242 1.00 94.56 133 ASP A C 1
ATOM 1088 O O . ASP A 1 133 ? 31.855 -0.882 -46.951 1.00 94.56 133 ASP A O 1
ATOM 1092 N N . GLU A 1 134 ? 30.510 0.901 -46.780 1.00 95.06 134 GLU A N 1
ATOM 1093 C CA . GLU A 1 134 ? 30.453 1.197 -48.220 1.00 95.06 134 GLU A CA 1
ATOM 1094 C C . GLU A 1 134 ? 31.779 1.779 -48.739 1.00 95.06 134 GLU A C 1
ATOM 1096 O O . GLU A 1 134 ? 32.299 1.295 -49.746 1.00 95.06 134 GLU A O 1
ATOM 1101 N N . GLU A 1 135 ? 32.370 2.745 -48.031 1.00 93.31 135 GLU A N 1
ATOM 1102 C CA . GLU A 1 135 ? 33.684 3.324 -48.357 1.00 93.31 135 GLU A CA 1
ATOM 1103 C C . GLU A 1 135 ? 34.792 2.260 -48.343 1.00 93.31 135 GLU A C 1
ATOM 1105 O O . GLU A 1 135 ? 35.607 2.175 -49.265 1.00 93.31 135 GLU A O 1
ATOM 1110 N N . LEU A 1 136 ? 34.793 1.378 -47.340 1.00 92.62 136 LEU A N 1
ATOM 1111 C CA . LEU A 1 136 ? 35.770 0.297 -47.223 1.00 92.62 136 LEU A CA 1
ATOM 1112 C C . LEU A 1 136 ? 35.659 -0.706 -48.382 1.00 92.62 136 LEU A C 1
ATOM 1114 O O . LEU A 1 136 ? 36.678 -1.156 -48.910 1.00 92.62 136 LEU A O 1
ATOM 1118 N N . LYS A 1 137 ? 34.437 -1.020 -48.831 1.00 93.00 137 LYS A N 1
ATOM 1119 C CA . LYS A 1 137 ? 34.218 -1.860 -50.020 1.00 93.00 137 LYS A CA 1
ATOM 1120 C C . LYS A 1 137 ? 34.750 -1.205 -51.293 1.00 93.00 137 LYS A C 1
ATOM 1122 O O . LYS A 1 137 ? 35.371 -1.898 -52.098 1.00 93.00 137 LYS A O 1
ATOM 1127 N N . GLN A 1 138 ? 34.541 0.101 -51.469 1.00 90.50 138 GLN A N 1
ATOM 1128 C CA . GLN A 1 138 ? 35.064 0.840 -52.625 1.00 90.50 138 GLN A CA 1
ATOM 1129 C C . GLN A 1 138 ? 36.598 0.810 -52.656 1.00 90.50 138 GLN A C 1
ATOM 1131 O O . GLN A 1 138 ? 37.187 0.473 -53.684 1.00 90.50 138 GLN A O 1
ATOM 1136 N N . LEU A 1 139 ? 37.252 1.061 -51.517 1.00 88.56 139 LEU A N 1
ATOM 1137 C CA . LEU A 1 139 ? 38.715 1.000 -51.405 1.00 88.56 139 LEU A CA 1
ATOM 1138 C C . LEU A 1 139 ? 39.269 -0.397 -51.731 1.00 88.56 139 LEU A C 1
ATOM 1140 O O . LEU A 1 139 ? 40.253 -0.523 -52.462 1.00 88.56 139 LEU A O 1
ATOM 1144 N N . GLN A 1 140 ? 38.619 -1.456 -51.243 1.00 85.81 140 GLN A N 1
ATOM 1145 C CA . GLN A 1 140 ? 39.017 -2.836 -51.540 1.00 85.81 140 GLN A CA 1
ATOM 1146 C C . GLN A 1 140 ? 38.811 -3.221 -53.013 1.00 85.81 140 GLN A C 1
ATOM 1148 O O . GLN A 1 140 ? 39.574 -4.034 -53.533 1.00 85.81 140 GLN A O 1
ATOM 1153 N N . GLN A 1 141 ? 37.801 -2.669 -53.694 1.00 80.88 141 GLN A N 1
ATOM 1154 C CA . GLN A 1 141 ? 37.603 -2.881 -55.133 1.00 80.88 141 GLN A CA 1
ATOM 1155 C C . GLN A 1 141 ? 38.684 -2.182 -55.961 1.00 80.88 141 GLN A C 1
ATOM 1157 O O . GLN A 1 141 ? 39.240 -2.803 -56.864 1.00 80.88 141 GLN A O 1
ATOM 1162 N N . MET A 1 142 ? 39.055 -0.944 -55.614 1.00 74.12 142 MET A N 1
ATOM 1163 C CA . MET A 1 142 ? 40.135 -0.227 -56.302 1.00 74.12 142 MET A CA 1
ATOM 1164 C C . MET A 1 142 ? 41.478 -0.965 -56.206 1.00 74.12 142 MET A C 1
ATOM 1166 O O . MET A 1 142 ? 42.189 -1.056 -57.202 1.00 74.12 142 MET A O 1
ATOM 1170 N N . GLN A 1 143 ? 41.791 -1.566 -55.052 1.00 67.19 143 GLN A N 1
ATOM 1171 C CA . GLN A 1 143 ? 43.016 -2.356 -54.858 1.00 67.19 143 GLN A CA 1
ATOM 1172 C C . GLN A 1 143 ? 43.041 -3.696 -55.616 1.00 67.19 143 GLN A C 1
ATOM 1174 O O . GLN A 1 143 ? 44.111 -4.270 -55.789 1.00 67.19 143 GLN A O 1
ATOM 1179 N N . LYS A 1 144 ? 41.890 -4.211 -56.071 1.00 62.66 144 LYS A N 1
ATOM 1180 C CA . LYS A 1 144 ? 41.787 -5.495 -56.790 1.00 62.66 144 LYS A CA 1
ATOM 1181 C C . LYS A 1 144 ? 41.797 -5.357 -58.314 1.00 62.66 144 LYS A C 1
ATOM 1183 O O . LYS A 1 144 ? 41.744 -6.376 -58.998 1.00 62.66 144 LYS A O 1
ATOM 1188 N N . THR A 1 145 ? 41.868 -4.141 -58.854 1.00 51.69 145 THR A N 1
ATOM 1189 C CA . THR A 1 145 ? 41.975 -3.919 -60.304 1.00 51.69 145 THR A CA 1
ATOM 1190 C C . THR A 1 145 ? 43.419 -4.203 -60.740 1.00 51.69 145 THR A C 1
ATOM 1192 O O . THR A 1 145 ? 44.311 -3.464 -60.322 1.00 51.69 145 THR A O 1
ATOM 1195 N N . PRO A 1 146 ? 43.707 -5.247 -61.543 1.00 50.69 146 PRO A N 1
ATOM 1196 C CA . PRO A 1 146 ? 45.068 -5.522 -61.980 1.00 50.69 146 PRO A CA 1
ATOM 1197 C C . PRO A 1 146 ? 45.506 -4.420 -62.940 1.00 50.69 146 PRO A C 1
ATOM 1199 O O . PRO A 1 146 ? 44.892 -4.211 -63.990 1.00 50.69 146 PRO A O 1
ATOM 1202 N N . GLN A 1 147 ? 46.580 -3.726 -62.576 1.00 52.44 147 GLN A N 1
ATOM 1203 C CA . GLN A 1 147 ? 47.323 -2.860 -63.477 1.00 52.44 147 GLN A CA 1
ATOM 1204 C C . GLN A 1 147 ? 47.855 -3.750 -64.607 1.00 52.44 147 GLN A C 1
ATOM 1206 O O . GLN A 1 147 ? 48.829 -4.482 -64.445 1.00 52.44 147 GLN A O 1
ATOM 1211 N N . SER A 1 148 ? 47.129 -3.766 -65.723 1.00 45.41 148 SER A N 1
ATOM 1212 C CA . SER A 1 148 ? 47.538 -4.486 -66.920 1.00 45.41 148 SER A CA 1
ATOM 1213 C C . SER A 1 148 ? 48.715 -3.737 -67.537 1.00 45.41 148 SER A C 1
ATOM 1215 O O . SER A 1 148 ? 48.656 -2.538 -67.797 1.00 45.41 148 SER A O 1
ATOM 1217 N N . THR A 1 149 ? 49.798 -4.482 -67.675 1.00 45.59 149 THR A N 1
ATOM 1218 C CA . THR A 1 149 ? 51.114 -4.169 -68.218 1.00 45.59 149 THR A CA 1
ATOM 1219 C C . THR A 1 149 ? 51.088 -3.460 -69.573 1.00 45.59 149 THR A C 1
ATOM 1221 O O . THR A 1 149 ? 50.475 -3.949 -70.516 1.00 45.59 149 THR A O 1
ATOM 1224 N N . SER A 1 150 ? 51.923 -2.429 -69.725 1.00 38.94 150 SER A N 1
ATOM 1225 C CA . SER A 1 150 ? 52.778 -2.297 -70.913 1.00 38.94 150 SER A CA 1
ATOM 1226 C C . SER A 1 150 ? 54.003 -1.428 -70.611 1.00 38.94 150 SER A C 1
ATOM 1228 O O . SER A 1 150 ? 53.902 -0.367 -70.001 1.00 38.94 150 SER A O 1
ATOM 1230 N N . ASN A 1 151 ? 55.153 -1.944 -71.031 1.00 43.47 151 ASN A N 1
ATOM 1231 C CA . ASN A 1 151 ? 56.522 -1.529 -70.736 1.00 43.47 151 ASN A CA 1
ATOM 1232 C C . ASN A 1 151 ? 56.964 -0.251 -71.479 1.00 43.47 151 ASN A C 1
ATOM 1234 O O . ASN A 1 151 ? 56.521 -0.054 -72.606 1.00 43.47 151 ASN A O 1
ATOM 1238 N N . ALA A 1 152 ? 57.913 0.507 -70.897 1.00 37.84 152 ALA A N 1
ATOM 1239 C CA . ALA A 1 152 ? 59.114 1.130 -71.519 1.00 37.84 152 ALA A CA 1
ATOM 1240 C C . ALA A 1 152 ? 59.552 2.450 -70.819 1.00 37.84 152 ALA A C 1
ATOM 1242 O O . ALA A 1 152 ? 58.729 3.080 -70.157 1.00 37.84 152 ALA A O 1
ATOM 1243 N N . PRO A 1 153 ? 60.845 2.848 -70.892 1.00 49.53 153 PRO A N 1
ATOM 1244 C CA . PRO A 1 153 ? 61.540 3.474 -69.766 1.00 49.53 153 PRO A CA 1
ATOM 1245 C C . PRO A 1 153 ? 61.921 4.961 -69.932 1.00 49.53 153 PRO A C 1
ATOM 1247 O O . PRO A 1 153 ? 62.064 5.472 -71.034 1.00 49.53 153 PRO A O 1
ATOM 1250 N N . MET A 1 154 ? 62.175 5.576 -68.768 1.00 42.12 154 MET A N 1
ATOM 1251 C CA . MET A 1 154 ? 62.991 6.766 -68.465 1.00 42.12 154 MET A CA 1
ATOM 1252 C C . MET A 1 154 ? 62.780 8.067 -69.261 1.00 42.12 154 MET A C 1
ATOM 1254 O O . MET A 1 154 ? 63.254 8.224 -70.378 1.00 42.12 154 MET A O 1
ATOM 1258 N N . SER A 1 155 ? 62.298 9.098 -68.558 1.00 34.53 155 SER A N 1
ATOM 1259 C CA . SER A 1 155 ? 62.964 10.407 -68.572 1.00 34.53 155 SER A CA 1
ATOM 1260 C C . SER A 1 155 ? 62.665 11.187 -67.291 1.00 34.53 155 SER A C 1
ATOM 1262 O O . SER A 1 155 ? 61.537 11.217 -66.798 1.00 34.53 155 SER A O 1
ATOM 1264 N N . SER A 1 156 ? 63.719 11.780 -66.745 1.00 44.34 156 SER A N 1
ATOM 1265 C CA . SER A 1 156 ? 63.754 12.607 -65.548 1.00 44.34 156 SER A CA 1
ATOM 1266 C C . SER A 1 156 ? 62.929 13.881 -65.725 1.00 44.34 156 SER A C 1
ATOM 1268 O O . SER A 1 156 ? 63.206 14.700 -66.597 1.00 44.34 156 SER A O 1
ATOM 1270 N N . GLY A 1 157 ? 61.954 14.080 -64.844 1.00 35.94 157 GLY A N 1
ATOM 1271 C CA . GLY A 1 157 ? 61.199 15.320 -64.729 1.00 35.94 157 GLY A CA 1
ATOM 1272 C C . GLY A 1 157 ? 60.653 15.434 -63.316 1.00 35.94 157 GLY A C 1
ATOM 1273 O O . GLY A 1 157 ? 59.704 14.750 -62.949 1.00 35.94 157 GLY A O 1
ATOM 1274 N N . SER A 1 158 ? 61.298 16.263 -62.501 1.00 45.94 158 SER A N 1
ATOM 1275 C CA . SER A 1 158 ? 60.863 16.610 -61.153 1.00 45.94 158 SER A CA 1
ATOM 1276 C C . SER A 1 158 ? 59.482 17.267 -61.201 1.00 45.94 158 SER A C 1
ATOM 1278 O O . SER A 1 158 ? 59.367 18.445 -61.542 1.00 45.94 158 SER A O 1
ATOM 1280 N N . ILE A 1 159 ? 58.437 16.517 -60.847 1.00 36.72 159 ILE A N 1
ATOM 1281 C CA . ILE A 1 159 ? 57.089 17.053 -60.654 1.00 36.72 159 ILE A CA 1
ATOM 1282 C C . ILE A 1 159 ? 56.761 16.990 -59.165 1.00 36.72 159 ILE A C 1
ATOM 1284 O O . ILE A 1 159 ? 56.736 15.936 -58.535 1.00 36.72 159 ILE A O 1
ATOM 1288 N N . SER A 1 160 ? 56.560 18.189 -58.630 1.00 39.62 160 SER A N 1
ATOM 1289 C CA . SER A 1 160 ? 56.115 18.529 -57.285 1.00 39.62 160 SER A CA 1
ATOM 1290 C C . SER A 1 160 ? 55.007 17.602 -56.766 1.00 39.62 160 SER A C 1
ATOM 1292 O O . SER A 1 160 ? 53.884 17.590 -57.269 1.00 39.62 160 SER A O 1
ATOM 1294 N N . LEU A 1 161 ? 55.322 16.860 -55.702 1.00 38.72 161 LEU A N 1
ATOM 1295 C CA . LEU A 1 161 ? 54.349 16.191 -54.843 1.00 38.72 161 LEU A CA 1
ATOM 1296 C C . LEU A 1 161 ? 53.627 17.247 -53.999 1.00 38.72 161 LEU A C 1
ATOM 1298 O O . LEU A 1 161 ? 54.066 17.594 -52.910 1.00 38.72 161 LEU A O 1
ATOM 1302 N N . ASN A 1 162 ? 52.496 17.738 -54.497 1.00 35.47 162 ASN A N 1
ATOM 1303 C CA . ASN A 1 162 ? 51.484 18.401 -53.679 1.00 35.47 162 ASN A CA 1
ATOM 1304 C C . ASN A 1 162 ? 50.133 17.712 -53.895 1.00 35.47 162 ASN A C 1
ATOM 1306 O O . ASN A 1 162 ? 49.193 18.274 -54.451 1.00 35.47 162 ASN A O 1
ATOM 1310 N N . SER A 1 163 ? 50.034 16.463 -53.432 1.00 35.56 163 SER A N 1
ATOM 1311 C CA . SER A 1 163 ? 48.740 15.813 -53.225 1.00 35.56 163 SER A CA 1
ATOM 1312 C C . SER A 1 163 ? 48.193 16.240 -51.863 1.00 35.56 163 SER A C 1
ATOM 1314 O O . SER A 1 163 ? 48.545 15.691 -50.818 1.00 35.56 163 SER A O 1
ATOM 1316 N N . ARG A 1 164 ? 47.343 17.274 -51.870 1.00 39.19 164 ARG A N 1
ATOM 1317 C CA . ARG A 1 164 ? 46.464 17.608 -50.742 1.00 39.19 164 ARG A CA 1
ATOM 1318 C C . ARG A 1 164 ? 45.445 16.482 -50.561 1.00 39.19 164 ARG A C 1
ATOM 1320 O O . ARG A 1 164 ? 44.326 16.578 -51.051 1.00 39.19 164 ARG A O 1
ATOM 1327 N N . TYR A 1 165 ? 45.778 15.477 -49.762 1.00 39.62 165 TYR A N 1
ATOM 1328 C CA . TYR A 1 165 ? 44.765 14.726 -49.021 1.00 39.62 165 TYR A CA 1
ATOM 1329 C C . TYR A 1 165 ? 44.384 15.529 -47.772 1.00 39.62 165 TYR A C 1
ATOM 1331 O O . TYR A 1 165 ? 44.814 15.249 -46.658 1.00 39.62 165 TYR A O 1
ATOM 1339 N N . SER A 1 166 ? 43.583 16.578 -47.967 1.00 41.84 166 SER A N 1
ATOM 1340 C CA . SER A 1 166 ? 42.909 17.290 -46.879 1.00 41.84 166 SER A CA 1
ATOM 1341 C C . SER A 1 166 ? 41.448 16.841 -46.842 1.00 41.84 166 SER A C 1
ATOM 1343 O O . SER A 1 166 ? 40.568 17.488 -47.393 1.00 41.84 166 SER A O 1
ATOM 1345 N N . SER A 1 167 ? 41.200 15.670 -46.252 1.00 41.69 167 SER A N 1
ATOM 1346 C CA . SER A 1 167 ? 39.840 15.174 -45.974 1.00 41.69 167 SER A CA 1
ATOM 1347 C C . SER A 1 167 ? 39.791 14.276 -44.725 1.00 41.69 167 SER A C 1
ATOM 1349 O O . SER A 1 167 ? 38.962 13.379 -44.618 1.00 41.69 167 SER A O 1
ATOM 1351 N N . GLY A 1 168 ? 40.693 14.492 -43.761 1.00 41.50 168 GLY A N 1
ATOM 1352 C CA . GLY A 1 168 ? 40.720 13.740 -42.496 1.00 41.50 168 GLY A CA 1
ATOM 1353 C C . GLY A 1 168 ? 40.045 14.444 -41.312 1.00 41.50 168 GLY A C 1
ATOM 1354 O O . GLY A 1 168 ? 39.722 13.803 -40.316 1.00 41.50 168 GLY A O 1
ATOM 1355 N N . ASN A 1 169 ? 39.797 15.757 -41.398 1.00 43.88 169 ASN A N 1
ATOM 1356 C CA . ASN A 1 169 ? 39.503 16.561 -40.202 1.00 43.88 169 ASN A CA 1
ATOM 1357 C C . ASN A 1 169 ? 38.019 16.867 -39.943 1.00 43.88 169 ASN A C 1
ATOM 1359 O O . ASN A 1 169 ? 37.697 17.392 -38.879 1.00 43.88 169 ASN A O 1
ATOM 1363 N N . SER A 1 170 ? 37.096 16.524 -40.849 1.00 46.88 170 SER A N 1
ATOM 1364 C CA . SER A 1 170 ? 35.662 16.798 -40.634 1.00 46.88 170 SER A CA 1
ATOM 1365 C C . SER A 1 170 ? 34.999 15.796 -39.671 1.00 46.88 170 SER A C 1
ATOM 1367 O O . SER A 1 170 ? 34.135 16.164 -38.876 1.00 46.88 170 SER A O 1
ATOM 1369 N N . LEU A 1 171 ? 35.449 14.537 -39.663 1.00 45.78 171 LEU A N 1
ATOM 1370 C CA . LEU A 1 171 ? 34.782 13.457 -38.923 1.00 45.78 171 LEU A CA 1
ATOM 1371 C C . LEU A 1 171 ? 35.167 13.418 -37.433 1.00 45.78 171 LEU A C 1
ATOM 1373 O O . LEU A 1 171 ? 34.368 13.043 -36.575 1.00 45.78 171 LEU A O 1
ATOM 1377 N N . LEU A 1 172 ? 36.373 13.893 -37.111 1.00 46.94 172 LEU A N 1
ATOM 1378 C CA . LEU A 1 172 ? 36.904 13.959 -35.746 1.00 46.94 172 LEU A CA 1
ATOM 1379 C C . LEU A 1 172 ? 36.227 15.058 -34.904 1.00 46.94 172 LEU A C 1
ATOM 1381 O O . LEU A 1 172 ? 36.159 14.949 -33.680 1.00 46.94 172 LEU A O 1
ATOM 1385 N N . HIS A 1 173 ? 35.652 16.079 -35.549 1.00 44.69 173 HIS A N 1
ATOM 1386 C CA . HIS A 1 173 ? 34.856 17.108 -34.873 1.00 44.69 173 HIS A CA 1
ATOM 1387 C C . HIS A 1 173 ? 33.466 16.608 -34.446 1.00 44.69 173 HIS A C 1
ATOM 1389 O O . HIS A 1 173 ? 32.942 17.070 -33.435 1.00 44.69 173 HIS A O 1
ATOM 1395 N N . HIS A 1 174 ? 32.899 15.613 -35.139 1.00 44.84 174 HIS A N 1
ATOM 1396 C CA . HIS A 1 174 ? 31.610 15.019 -34.762 1.00 44.84 174 HIS A CA 1
ATOM 1397 C C . HIS A 1 174 ? 31.704 14.065 -33.561 1.00 44.84 174 HIS A C 1
ATOM 1399 O O . HIS A 1 174 ? 30.719 13.879 -32.847 1.00 44.84 174 HIS A O 1
ATOM 1405 N N . LEU A 1 175 ? 32.884 13.496 -33.298 1.00 44.81 175 LEU A N 1
ATOM 1406 C CA . LEU A 1 175 ? 33.117 12.584 -32.172 1.00 44.81 175 LEU A CA 1
ATOM 1407 C C . LEU A 1 175 ? 33.459 13.310 -30.858 1.00 44.81 175 LEU A C 1
ATOM 1409 O O . LEU A 1 175 ? 33.337 12.722 -29.787 1.00 44.81 175 LEU A O 1
ATOM 1413 N N . LYS A 1 176 ? 33.833 14.597 -30.905 1.00 43.47 176 LYS A N 1
ATOM 1414 C CA . LYS A 1 176 ? 34.222 15.380 -29.716 1.00 43.47 176 LYS A CA 1
ATOM 1415 C C . LYS A 1 176 ? 33.059 15.870 -28.838 1.00 43.47 176 LYS A C 1
ATOM 1417 O O . LYS A 1 176 ? 33.314 16.397 -27.761 1.00 43.47 176 LYS A O 1
ATOM 1422 N N . PHE A 1 177 ? 31.799 15.662 -29.228 1.00 42.38 177 PHE A N 1
ATOM 1423 C CA . PHE A 1 177 ? 30.632 16.058 -28.418 1.00 42.38 177 PHE A CA 1
ATOM 1424 C C . PHE A 1 177 ? 30.193 15.021 -27.369 1.00 42.38 177 PHE A C 1
ATOM 1426 O O . PHE A 1 177 ? 29.225 15.247 -26.643 1.00 42.38 177 PHE A O 1
ATOM 1433 N N . PHE A 1 178 ? 30.898 13.897 -27.237 1.00 42.69 178 PHE A N 1
ATOM 1434 C CA . PHE A 1 178 ? 30.573 12.864 -26.251 1.00 42.69 178 PHE A CA 1
ATOM 1435 C C . PHE A 1 178 ? 31.369 13.039 -24.953 1.00 42.69 178 PHE A C 1
ATOM 1437 O O . PHE A 1 178 ? 32.144 12.165 -24.581 1.00 42.69 178 PHE A O 1
ATOM 1444 N N . ASN A 1 179 ? 31.167 14.154 -24.245 1.00 39.50 179 ASN A N 1
ATOM 1445 C CA . ASN A 1 179 ? 31.584 14.263 -22.845 1.00 39.50 179 ASN A CA 1
ATOM 1446 C C . ASN A 1 179 ? 30.337 14.171 -21.952 1.00 39.50 179 ASN A C 1
ATOM 1448 O O . ASN A 1 179 ? 29.532 15.097 -21.861 1.00 39.50 179 ASN A O 1
ATOM 1452 N N . LEU A 1 180 ? 30.122 12.977 -21.399 1.00 48.22 180 LEU A N 1
ATOM 1453 C CA . LEU A 1 180 ? 28.950 12.574 -20.626 1.00 48.22 180 LEU A CA 1
ATOM 1454 C C . LEU A 1 180 ? 29.200 12.820 -19.131 1.00 48.22 180 LEU A C 1
ATOM 1456 O O . LEU A 1 180 ? 29.831 11.999 -18.478 1.00 48.22 180 LEU A O 1
ATOM 1460 N N . ASN A 1 181 ? 28.625 13.881 -18.567 1.00 43.31 181 ASN A N 1
ATOM 1461 C CA . ASN A 1 181 ? 28.350 13.960 -17.127 1.00 43.31 181 ASN A CA 1
ATOM 1462 C C . ASN A 1 181 ? 26.882 13.577 -16.900 1.00 43.31 181 ASN A C 1
ATOM 1464 O O . ASN A 1 181 ? 26.025 14.447 -16.770 1.00 43.31 181 ASN A O 1
ATOM 1468 N N . LEU A 1 182 ? 26.580 12.274 -16.931 1.00 46.22 182 LEU A N 1
ATOM 1469 C CA . LEU A 1 182 ? 25.224 11.758 -16.685 1.00 46.22 182 LEU A CA 1
ATOM 1470 C C . LEU A 1 182 ? 25.072 11.083 -15.310 1.00 46.22 182 LEU A C 1
ATOM 1472 O O . LEU A 1 182 ? 23.945 10.914 -14.870 1.00 46.22 182 LEU A O 1
ATOM 1476 N N . SER A 1 183 ? 26.161 10.735 -14.613 1.00 51.50 183 SER A N 1
ATOM 1477 C CA . SER A 1 183 ? 26.100 10.115 -13.274 1.00 51.50 183 SER A CA 1
ATOM 1478 C C . SER A 1 183 ? 25.917 11.137 -12.148 1.00 51.50 183 SER A C 1
ATOM 1480 O O . SER A 1 183 ? 25.118 10.941 -11.237 1.00 51.50 183 SER A O 1
ATOM 1482 N N . ASN A 1 184 ? 26.606 12.276 -12.231 1.00 48.69 184 ASN A N 1
ATOM 1483 C CA . ASN A 1 184 ? 26.768 13.157 -11.069 1.00 48.69 184 ASN A CA 1
ATOM 1484 C C . ASN A 1 184 ? 25.495 13.954 -10.729 1.00 48.69 184 ASN A C 1
ATOM 1486 O O . ASN A 1 184 ? 25.268 14.298 -9.572 1.00 48.69 184 ASN A O 1
ATOM 1490 N N . THR A 1 185 ? 24.636 14.234 -11.714 1.00 47.28 185 THR A N 1
ATOM 1491 C CA . THR A 1 185 ? 23.371 14.955 -11.497 1.00 47.28 185 THR A CA 1
ATOM 1492 C C . THR A 1 185 ? 22.276 14.044 -10.954 1.00 47.28 185 THR A C 1
ATOM 1494 O O . THR A 1 185 ? 21.492 14.472 -10.111 1.00 47.28 185 THR A O 1
ATOM 1497 N N . THR A 1 186 ? 22.230 12.782 -11.384 1.00 51.91 186 THR A N 1
ATOM 1498 C CA . THR A 1 186 ? 21.295 11.792 -10.837 1.00 51.91 186 THR A CA 1
ATOM 1499 C C . THR A 1 186 ? 21.630 11.447 -9.392 1.00 51.91 186 THR A C 1
ATOM 1501 O O . THR A 1 186 ? 20.724 11.446 -8.565 1.00 51.91 186 THR A O 1
ATOM 1504 N N . ASP A 1 187 ? 22.908 11.274 -9.050 1.00 51.38 187 ASP A N 1
ATOM 1505 C CA . ASP A 1 187 ? 23.313 10.922 -7.684 1.00 51.38 187 ASP A CA 1
ATOM 1506 C C . ASP A 1 187 ? 23.105 12.082 -6.695 1.00 51.38 187 ASP A C 1
ATOM 1508 O O . ASP A 1 187 ? 22.612 11.872 -5.584 1.00 51.38 187 ASP A O 1
ATOM 1512 N N . ALA A 1 188 ? 23.362 13.328 -7.114 1.00 53.34 188 ALA A N 1
ATOM 1513 C CA . ALA A 1 188 ? 23.103 14.515 -6.295 1.00 53.34 188 ALA A CA 1
ATOM 1514 C C . ALA A 1 188 ? 21.599 14.753 -6.050 1.00 53.34 188 ALA A C 1
ATOM 1516 O O . ALA A 1 188 ? 21.194 15.110 -4.941 1.00 53.34 188 ALA A O 1
ATOM 1517 N N . MET A 1 189 ? 20.749 14.512 -7.056 1.00 53.16 189 MET A N 1
ATOM 1518 C CA . MET A 1 189 ? 19.292 14.622 -6.901 1.00 53.16 189 MET A CA 1
ATOM 1519 C C . MET A 1 189 ? 18.708 13.484 -6.050 1.00 53.16 189 MET A C 1
ATOM 1521 O O . MET A 1 189 ? 17.763 13.717 -5.294 1.00 53.16 189 MET A O 1
ATOM 1525 N N . ILE A 1 190 ? 19.290 12.281 -6.115 1.00 55.38 190 ILE A N 1
ATOM 1526 C CA . ILE A 1 190 ? 18.934 11.145 -5.253 1.00 55.38 190 ILE A CA 1
ATOM 1527 C C . ILE A 1 190 ? 19.294 11.448 -3.790 1.00 55.38 190 ILE A C 1
ATOM 1529 O O . ILE A 1 190 ? 18.453 11.272 -2.907 1.00 55.38 190 ILE A O 1
ATOM 1533 N N . ALA A 1 191 ? 20.495 11.970 -3.524 1.00 53.94 191 ALA A N 1
ATOM 1534 C CA . ALA A 1 191 ? 20.927 12.326 -2.172 1.00 53.94 191 ALA A CA 1
ATOM 1535 C C . ALA A 1 191 ? 20.051 13.429 -1.544 1.00 53.94 191 ALA A C 1
ATOM 1537 O O . ALA A 1 191 ? 19.647 13.321 -0.384 1.00 53.94 191 ALA A O 1
ATOM 1538 N N . HIS A 1 192 ? 19.685 14.449 -2.327 1.00 53.53 192 HIS A N 1
ATOM 1539 C CA . HIS A 1 192 ? 18.842 15.553 -1.864 1.00 53.53 192 HIS A CA 1
ATOM 1540 C C . HIS A 1 192 ? 17.391 15.118 -1.576 1.00 53.53 192 HIS A C 1
ATOM 1542 O O . HIS A 1 192 ? 16.801 15.525 -0.575 1.00 53.53 192 HIS A O 1
ATOM 1548 N N . ALA A 1 193 ? 16.816 14.239 -2.405 1.00 50.34 193 ALA A N 1
ATOM 1549 C CA . ALA A 1 193 ? 15.461 13.719 -2.200 1.00 50.34 193 ALA A CA 1
ATOM 1550 C C . ALA A 1 193 ? 15.359 12.780 -0.981 1.00 50.34 193 ALA A C 1
ATOM 1552 O O . ALA A 1 193 ? 14.359 12.801 -0.259 1.00 50.34 193 ALA A O 1
ATOM 1553 N N . ILE A 1 194 ? 16.406 11.993 -0.705 1.00 54.53 194 ILE A N 1
ATOM 1554 C CA . ILE A 1 194 ? 16.477 11.140 0.491 1.00 54.53 194 ILE A CA 1
ATOM 1555 C C . ILE A 1 194 ? 16.546 11.998 1.766 1.00 54.53 194 ILE A C 1
ATOM 1557 O O . ILE A 1 194 ? 15.874 11.672 2.747 1.00 54.53 194 ILE A O 1
ATOM 1561 N N . HIS A 1 195 ? 17.278 13.117 1.749 1.00 48.06 195 HIS A N 1
ATOM 1562 C CA . HIS A 1 195 ? 17.362 14.033 2.893 1.00 48.06 195 HIS A CA 1
ATOM 1563 C C . HIS A 1 195 ? 16.030 14.739 3.199 1.00 48.06 195 HIS A C 1
ATOM 1565 O O . HIS A 1 195 ? 15.584 14.710 4.346 1.00 48.06 195 HIS A O 1
ATOM 1571 N N . GLN A 1 196 ? 15.330 15.262 2.184 1.00 47.09 196 GLN A N 1
ATOM 1572 C CA . GLN A 1 196 ? 14.032 15.928 2.387 1.00 47.09 196 GLN A CA 1
ATOM 1573 C C . GLN A 1 196 ? 12.953 14.982 2.940 1.00 47.09 196 GLN A C 1
ATOM 1575 O O . GLN A 1 196 ? 12.146 15.386 3.776 1.00 47.09 196 GLN A O 1
ATOM 1580 N N . SER A 1 197 ? 12.970 13.701 2.550 1.00 49.09 197 SER A N 1
ATOM 1581 C CA . SER A 1 197 ? 12.013 12.708 3.065 1.00 49.09 197 SER A CA 1
ATOM 1582 C C . SER A 1 197 ? 12.185 12.382 4.558 1.00 49.09 197 SER A C 1
ATOM 1584 O O . SER A 1 197 ? 11.216 11.999 5.215 1.00 49.09 197 SER A O 1
ATOM 1586 N N . LYS A 1 198 ? 13.395 12.563 5.113 1.00 46.56 198 LYS A N 1
ATOM 1587 C CA . LYS A 1 198 ? 13.672 12.382 6.549 1.00 46.56 198 LYS A CA 1
ATOM 1588 C C . LYS A 1 198 ? 13.272 13.599 7.384 1.00 46.56 198 LYS A C 1
ATOM 1590 O O . LYS A 1 198 ? 12.902 13.430 8.542 1.00 46.56 198 LYS A O 1
ATOM 1595 N N . GLU A 1 199 ? 13.310 14.801 6.814 1.00 39.91 199 GLU A N 1
ATOM 1596 C CA . GLU A 1 199 ? 12.948 16.038 7.519 1.00 39.91 199 GLU A CA 1
ATOM 1597 C C . GLU A 1 199 ? 11.431 16.243 7.597 1.00 39.91 199 GLU A C 1
ATOM 1599 O O . GLU A 1 199 ? 10.923 16.615 8.651 1.00 39.91 199 GLU A O 1
ATOM 1604 N N . THR A 1 200 ? 10.671 15.868 6.562 1.00 40.75 200 THR A N 1
ATOM 1605 C CA . THR A 1 200 ? 9.195 15.942 6.587 1.00 40.75 200 THR A CA 1
ATOM 1606 C C . THR A 1 200 ? 8.523 14.881 7.472 1.00 40.75 200 THR A C 1
ATOM 1608 O O . THR A 1 200 ? 7.303 14.880 7.609 1.00 40.75 200 THR A O 1
ATOM 1611 N N . ALA A 1 201 ? 9.294 13.962 8.065 1.00 39.66 201 ALA A N 1
ATOM 1612 C CA . ALA A 1 201 ? 8.805 12.981 9.038 1.00 39.66 201 ALA A CA 1
ATOM 1613 C C . ALA A 1 201 ? 8.822 13.503 10.489 1.00 39.66 201 ALA A C 1
ATOM 1615 O O . ALA A 1 201 ? 8.344 12.812 11.386 1.00 39.66 201 ALA A O 1
ATOM 1616 N N . LYS A 1 202 ? 9.336 14.718 10.726 1.00 38.59 202 LYS A N 1
ATOM 1617 C CA . LYS A 1 202 ? 9.167 15.451 11.987 1.00 38.59 202 LYS A CA 1
ATOM 1618 C C . LYS A 1 202 ? 7.957 16.378 11.866 1.00 38.59 202 LYS A C 1
ATOM 1620 O O . LYS A 1 202 ? 8.106 17.584 11.726 1.00 38.59 202 LYS A O 1
ATOM 1625 N N . VAL A 1 203 ? 6.759 15.801 11.844 1.00 37.94 203 VAL A N 1
ATOM 1626 C CA . VAL A 1 203 ? 5.529 16.566 12.089 1.00 37.94 203 VAL A CA 1
ATOM 1627 C C . VAL A 1 203 ? 5.184 16.391 13.560 1.00 37.94 203 VAL A C 1
ATOM 1629 O O . VAL A 1 203 ? 5.176 15.268 14.060 1.00 37.94 203 VAL A O 1
ATOM 1632 N N . ASP A 1 204 ? 4.975 17.528 14.214 1.00 35.12 204 ASP A N 1
ATOM 1633 C CA . ASP A 1 204 ? 4.783 17.738 15.644 1.00 35.12 204 ASP A CA 1
ATOM 1634 C C . ASP A 1 204 ? 3.939 16.672 16.355 1.00 35.12 204 ASP A C 1
ATOM 1636 O O . ASP A 1 204 ? 2.731 16.550 16.152 1.00 35.12 204 ASP A O 1
ATOM 1640 N N . ASP A 1 205 ? 4.592 15.970 17.281 1.00 38.03 205 ASP A N 1
ATOM 1641 C CA . ASP A 1 205 ? 3.986 15.126 18.311 1.00 38.03 205 ASP A CA 1
ATOM 1642 C C . ASP A 1 205 ? 3.522 16.003 19.490 1.00 38.03 205 ASP A C 1
ATOM 1644 O O . ASP A 1 205 ? 4.003 15.894 20.617 1.00 38.03 205 ASP A O 1
ATOM 1648 N N . SER A 1 206 ? 2.627 16.958 19.220 1.00 33.88 206 SER A N 1
ATOM 1649 C CA . SER A 1 206 ? 1.989 17.771 20.263 1.00 33.88 206 SER A CA 1
ATOM 1650 C C . SER A 1 206 ? 0.541 17.335 20.461 1.00 33.88 206 SER A C 1
ATOM 1652 O O . SER A 1 206 ? -0.412 17.936 19.976 1.00 33.88 206 SER A O 1
ATOM 1654 N N . GLY A 1 207 ? 0.383 16.244 21.206 1.00 33.50 207 GLY A N 1
ATOM 1655 C CA . GLY A 1 207 ? -0.905 15.857 21.769 1.00 33.50 207 GLY A CA 1
ATOM 1656 C C . GLY A 1 207 ? -1.098 14.355 21.801 1.00 33.50 207 GLY A C 1
ATOM 1657 O O . GLY A 1 207 ? -1.844 13.811 20.990 1.00 33.50 207 GLY A O 1
ATOM 1658 N N . SER A 1 208 ? -0.475 13.684 22.775 1.00 33.25 208 SER A N 1
ATOM 1659 C CA . SER A 1 208 ? -0.834 12.307 23.107 1.00 33.25 208 SER A CA 1
ATOM 1660 C C . SER A 1 208 ? -2.340 12.247 23.408 1.00 33.25 208 SER A C 1
ATOM 1662 O O . SER A 1 208 ? -2.785 12.897 24.366 1.00 33.25 208 SER A O 1
ATOM 1664 N N . PRO A 1 209 ? -3.153 11.479 22.664 1.00 37.94 209 PRO A N 1
ATOM 1665 C CA . PRO A 1 209 ? -4.494 11.167 23.121 1.00 37.94 209 PRO A CA 1
ATOM 1666 C C . PRO A 1 209 ? -4.330 10.354 24.403 1.00 37.94 209 PRO A C 1
ATOM 1668 O O . PRO A 1 209 ? -3.619 9.346 24.404 1.00 37.94 209 PRO A O 1
ATOM 1671 N N . LYS A 1 210 ? -4.940 10.809 25.501 1.00 36.53 210 LYS A N 1
ATOM 1672 C CA . LYS A 1 210 ? -4.998 10.050 26.755 1.00 36.53 210 LYS A CA 1
ATOM 1673 C C . LYS A 1 210 ? -5.453 8.629 26.420 1.00 36.53 210 LYS A C 1
ATOM 1675 O O . LYS A 1 210 ? -6.541 8.434 25.885 1.00 36.53 210 LYS A O 1
ATOM 1680 N N . SER A 1 211 ? -4.588 7.653 26.670 1.00 38.97 211 SER A N 1
ATOM 1681 C CA . SER A 1 211 ? -4.870 6.243 26.442 1.00 38.97 211 SER A CA 1
ATOM 1682 C C . SER A 1 211 ? -5.937 5.796 27.440 1.00 38.97 211 SER A C 1
ATOM 1684 O O . SER A 1 211 ? -5.688 5.715 28.641 1.00 38.97 211 SER A O 1
ATOM 1686 N N . ILE A 1 212 ? -7.152 5.548 26.952 1.00 42.78 212 ILE A N 1
ATOM 1687 C CA . ILE A 1 212 ? -8.224 4.970 27.765 1.00 42.78 212 ILE A CA 1
ATOM 1688 C C . ILE A 1 212 ? -8.052 3.451 27.734 1.00 42.78 212 ILE A C 1
ATOM 1690 O O . ILE A 1 212 ? -7.921 2.844 26.672 1.00 42.78 212 ILE A O 1
ATOM 1694 N N . LYS A 1 213 ? -7.980 2.847 28.924 1.00 39.91 213 LYS A N 1
ATOM 1695 C CA . LYS A 1 213 ? -7.814 1.404 29.110 1.00 39.91 213 LYS A CA 1
ATOM 1696 C C . LYS A 1 213 ? -9.082 0.689 28.654 1.00 39.91 213 LYS A C 1
ATOM 1698 O O . LYS A 1 213 ? -10.112 0.793 29.310 1.00 39.91 213 LYS A O 1
ATOM 1703 N N . PHE A 1 214 ? -9.001 -0.103 27.590 1.00 41.38 214 PHE A N 1
ATOM 1704 C CA . PHE A 1 214 ? -10.042 -1.094 27.329 1.00 41.38 214 PHE A CA 1
ATOM 1705 C C . PHE A 1 214 ? -9.877 -2.207 28.363 1.00 41.38 214 PHE A C 1
ATOM 1707 O O . PHE A 1 214 ? -8.875 -2.927 28.366 1.00 41.38 214 PHE A O 1
ATOM 1714 N N . PHE A 1 215 ? -10.853 -2.351 29.257 1.00 41.09 215 PHE A N 1
ATOM 1715 C CA . PHE A 1 215 ? -10.914 -3.500 30.149 1.00 41.09 215 PHE A CA 1
ATOM 1716 C C . PHE A 1 215 ? -11.290 -4.737 29.329 1.00 41.09 215 PHE A C 1
ATOM 1718 O O . PHE A 1 215 ? -12.460 -5.024 29.076 1.00 41.09 215 PHE A O 1
ATOM 1725 N N . PHE A 1 216 ? -10.275 -5.482 28.895 1.00 41.62 216 PHE A N 1
ATOM 1726 C CA . PHE A 1 216 ? -10.464 -6.861 28.469 1.00 41.62 216 PHE A CA 1
ATOM 1727 C C . PHE A 1 216 ? -10.690 -7.700 29.724 1.00 41.62 216 PHE A C 1
ATOM 1729 O O . PHE A 1 216 ? -9.749 -8.179 30.350 1.00 41.62 216 PHE A O 1
ATOM 1736 N N . THR A 1 217 ? -11.945 -7.832 30.139 1.00 37.09 217 THR A N 1
ATOM 1737 C CA . THR A 1 217 ? -12.317 -8.823 31.144 1.00 37.09 217 THR A CA 1
ATOM 1738 C C . THR A 1 217 ? -12.257 -10.203 30.489 1.00 37.09 217 THR A C 1
ATOM 1740 O O . THR A 1 217 ? -13.069 -10.524 29.621 1.00 37.09 217 THR A O 1
ATOM 1743 N N . SER A 1 218 ? -11.251 -10.998 30.861 1.00 30.23 218 SER A N 1
ATOM 1744 C CA . SER A 1 218 ? -11.263 -12.441 30.602 1.00 30.23 218 SER A CA 1
ATOM 1745 C C . SER A 1 218 ? -12.224 -13.082 31.601 1.00 30.23 218 SER A C 1
ATOM 1747 O O . SER A 1 218 ? -12.129 -12.802 32.797 1.00 30.23 218 SER A O 1
ATOM 1749 N N . LYS A 1 219 ? -13.179 -13.870 31.103 1.00 32.97 219 LYS A N 1
ATOM 1750 C CA . LYS A 1 219 ? -13.905 -14.853 31.911 1.00 32.97 219 LYS A CA 1
ATOM 1751 C C . LYS A 1 219 ? -13.151 -16.169 31.864 1.00 32.97 219 LYS A C 1
ATOM 1753 O O . LYS A 1 219 ? -12.616 -16.463 30.772 1.00 32.97 219 LYS A O 1
#

Radius of gyration: 38.56 Å; chains: 1; bounding box: 94×33×105 Å

InterPro domains:
  IPR001841 Zinc finger, RING-type [PF14634] (6-45)
  IPR001841 Zinc finger, RING-type [PS50089] (6-45)
  IPR013083 Zinc finger, RING/FYVE/PHD-type [G3DSA:3.30.40.10] (2-76)
  IPR017907 Zinc finger, RING-type, conserved site [PS00518] (25-34)
  IPR042123 Zip3/RNF212-like [PTHR22663] (1-170)